Protein AF-A0A7R9YK01-F1 (afdb_monomer_lite)

Structure (mmCIF, N/CA/C/O backbone):
data_AF-A0A7R9YK01-F1
#
_entry.id   AF-A0A7R9YK01-F1
#
loop_
_atom_site.group_PDB
_atom_site.id
_atom_site.type_symbol
_atom_site.label_atom_id
_atom_site.label_alt_id
_atom_site.label_comp_id
_atom_site.label_asym_id
_atom_site.label_entity_id
_atom_site.label_seq_id
_atom_site.pdbx_PDB_ins_code
_atom_site.Cartn_x
_atom_site.Cartn_y
_atom_site.Cartn_z
_atom_site.occupancy
_atom_site.B_iso_or_equiv
_atom_site.auth_seq_id
_atom_site.auth_comp_id
_atom_site.auth_asym_id
_atom_site.auth_atom_id
_atom_site.pdbx_PDB_model_num
ATOM 1 N N . PRO A 1 1 ? 40.107 47.208 17.529 1.00 38.78 1 PRO A N 1
ATOM 2 C CA . PRO A 1 1 ? 38.951 46.494 16.936 1.00 38.78 1 PRO A CA 1
ATOM 3 C C . PRO A 1 1 ? 39.071 44.985 17.228 1.00 38.78 1 PRO A C 1
ATOM 5 O O . PRO A 1 1 ? 39.830 44.290 16.569 1.00 38.78 1 PRO A O 1
ATOM 8 N N . SER A 1 2 ? 38.595 44.549 18.402 1.00 37.91 2 SER A N 1
ATOM 9 C CA . SER A 1 2 ? 37.290 43.860 18.551 1.00 37.91 2 SER A CA 1
ATOM 10 C C . SER A 1 2 ? 37.293 42.516 17.811 1.00 37.91 2 SER A C 1
ATOM 12 O O . SER A 1 2 ? 37.166 42.502 16.594 1.00 37.91 2 SER A O 1
ATOM 14 N N . GLY A 1 3 ? 37.607 41.405 18.481 1.00 32.03 3 GLY A N 1
ATOM 15 C CA . GLY A 1 3 ? 36.628 40.558 19.190 1.00 32.03 3 GLY A CA 1
ATOM 16 C C . GLY A 1 3 ? 36.428 39.285 18.346 1.00 32.03 3 GLY A C 1
ATOM 17 O O . GLY A 1 3 ? 36.627 39.332 17.143 1.00 32.03 3 GLY A O 1
ATOM 18 N N . SER A 1 4 ? 36.093 38.098 18.827 1.00 34.94 4 SER A N 1
ATOM 19 C CA . SER A 1 4 ? 35.804 37.552 20.149 1.00 34.94 4 SER A CA 1
ATOM 20 C C . SER A 1 4 ? 35.631 36.040 19.943 1.00 34.94 4 SER A C 1
ATOM 22 O O . SER A 1 4 ? 35.210 35.606 18.871 1.00 34.94 4 SER A O 1
ATOM 24 N N . ALA A 1 5 ? 35.945 35.254 20.971 1.00 40.88 5 ALA A N 1
ATOM 25 C CA . ALA A 1 5 ? 35.700 33.818 21.037 1.00 40.88 5 ALA A CA 1
ATOM 26 C C . ALA A 1 5 ? 34.222 33.459 20.780 1.00 40.88 5 ALA A C 1
ATOM 28 O O . ALA A 1 5 ? 33.322 34.159 21.241 1.00 40.88 5 ALA A O 1
ATOM 29 N N . GLY A 1 6 ? 33.994 32.344 20.080 1.00 31.61 6 GLY A N 1
ATOM 30 C CA . GLY A 1 6 ? 32.682 31.742 19.849 1.00 31.61 6 GLY A CA 1
ATOM 31 C C . GLY A 1 6 ? 32.690 30.293 20.323 1.00 31.61 6 GLY A C 1
ATOM 32 O O . GLY A 1 6 ? 33.325 29.431 19.727 1.00 31.61 6 GLY A O 1
ATOM 33 N N . THR A 1 7 ? 32.021 30.073 21.443 1.00 35.53 7 THR A N 1
ATOM 34 C CA . THR A 1 7 ? 31.815 28.815 22.160 1.00 35.53 7 THR A CA 1
ATOM 35 C C . THR A 1 7 ? 31.010 27.792 21.355 1.00 35.53 7 THR A C 1
ATOM 37 O O . THR A 1 7 ? 29.975 28.126 20.782 1.00 35.53 7 THR A O 1
ATOM 40 N N . VAL A 1 8 ? 31.434 26.529 21.405 1.00 35.16 8 VAL A N 1
ATOM 41 C CA . VAL A 1 8 ? 30.632 25.350 21.041 1.00 35.16 8 VAL A CA 1
ATOM 42 C C . VAL A 1 8 ? 29.519 25.146 22.078 1.00 35.16 8 VAL A C 1
ATOM 44 O O . VAL A 1 8 ? 29.795 24.858 23.241 1.00 35.16 8 VAL A O 1
ATOM 47 N N . GLY A 1 9 ? 28.267 25.340 21.658 1.00 30.55 9 GLY A N 1
ATOM 48 C CA . GLY A 1 9 ? 27.051 25.099 22.441 1.00 30.55 9 GLY A CA 1
ATOM 49 C C . GLY A 1 9 ? 26.328 23.845 21.947 1.00 30.55 9 GLY A C 1
ATOM 50 O O . GLY A 1 9 ? 26.228 23.622 20.743 1.00 30.55 9 GLY A O 1
ATOM 51 N N . GLY A 1 10 ? 25.890 23.011 22.891 1.00 29.22 10 GLY A N 1
ATOM 52 C CA . GLY A 1 10 ? 25.437 21.640 22.675 1.00 29.22 10 GLY A CA 1
ATOM 53 C C . GLY A 1 10 ? 24.117 21.475 21.919 1.00 29.22 10 GLY A C 1
ATOM 54 O O . GLY A 1 10 ? 23.227 22.322 21.957 1.00 29.22 10 GLY A O 1
ATOM 55 N N . GLY A 1 11 ? 24.003 20.319 21.260 1.00 28.72 11 GLY A N 1
ATOM 56 C CA . GLY A 1 11 ? 22.784 19.843 20.619 1.00 28.72 11 GLY A CA 1
ATOM 57 C C . GLY A 1 11 ? 21.741 19.433 21.654 1.00 28.72 11 GLY A C 1
ATOM 58 O O . GLY A 1 11 ? 21.865 18.392 22.295 1.00 28.72 11 GLY A O 1
ATOM 59 N N . GLY A 1 12 ? 20.710 20.262 21.801 1.00 28.86 12 GLY A N 1
ATOM 60 C CA . GLY A 1 12 ? 19.446 19.896 22.430 1.00 28.86 12 GLY A CA 1
ATOM 61 C C . GLY A 1 12 ? 18.498 19.310 21.386 1.00 28.86 12 GLY A C 1
ATOM 62 O O . GLY A 1 12 ? 18.298 19.899 20.325 1.00 28.86 12 GLY A O 1
ATOM 63 N N . ALA A 1 13 ? 17.932 18.144 21.689 1.00 35.53 13 ALA A N 1
ATOM 64 C CA . ALA A 1 13 ? 16.909 17.479 20.894 1.00 35.53 13 ALA A CA 1
ATOM 65 C C . ALA A 1 13 ? 15.705 18.410 20.663 1.00 35.53 13 ALA A C 1
ATOM 67 O O . ALA A 1 13 ? 15.064 18.860 21.614 1.00 35.53 13 ALA A O 1
ATOM 68 N N . SER A 1 14 ? 15.400 18.703 19.397 1.00 35.06 14 SER A N 1
ATOM 69 C CA . SER A 1 14 ? 14.213 19.467 19.019 1.00 35.06 14 SER A CA 1
ATOM 70 C C . SER A 1 14 ? 13.003 18.533 19.052 1.00 35.06 14 SER A C 1
ATOM 72 O O . SER A 1 14 ? 12.825 17.691 18.174 1.00 35.06 14 SER A O 1
ATOM 74 N N . GLY A 1 15 ? 12.214 18.634 20.123 1.00 30.12 15 GLY A N 1
ATOM 75 C CA . GLY A 1 15 ? 10.889 18.035 20.200 1.00 30.12 15 GLY A CA 1
ATOM 76 C C . GLY A 1 15 ? 9.959 18.731 19.211 1.00 30.12 15 GLY A C 1
ATOM 77 O O . GLY A 1 15 ? 9.770 19.944 19.280 1.00 30.12 15 GLY A O 1
ATOM 78 N N . TYR A 1 16 ? 9.386 17.968 18.285 1.00 30.86 16 TYR A N 1
ATOM 79 C CA . TYR A 1 16 ? 8.353 18.466 17.388 1.00 30.86 16 TYR A CA 1
ATOM 80 C C . TYR A 1 16 ? 7.077 18.729 18.195 1.00 30.86 16 TYR A C 1
ATOM 82 O O . TYR A 1 16 ? 6.436 17.809 18.697 1.00 30.86 16 TYR A O 1
ATOM 90 N N . HIS A 1 17 ? 6.734 20.005 18.348 1.00 29.59 17 HIS A N 1
ATOM 91 C CA . HIS A 1 17 ? 5.470 20.448 18.921 1.00 29.59 17 HIS A CA 1
ATOM 92 C C . HIS A 1 17 ? 4.396 20.365 17.824 1.00 29.59 17 HIS A C 1
ATOM 94 O O . HIS A 1 17 ? 4.508 21.044 16.803 1.00 29.59 17 HIS A O 1
ATOM 100 N N . LEU A 1 18 ? 3.362 19.539 18.016 1.00 34.81 18 LEU A N 1
ATOM 101 C CA . LEU A 1 18 ? 2.157 19.561 17.176 1.00 34.81 18 LEU A CA 1
ATOM 102 C C . LEU A 1 18 ? 1.497 20.953 17.269 1.00 34.81 18 LEU A C 1
ATOM 104 O O . LEU A 1 18 ? 1.384 21.480 18.385 1.00 34.81 18 LEU A O 1
ATOM 108 N N . PRO A 1 19 ? 1.061 21.570 16.154 1.00 35.03 19 PRO A N 1
ATOM 109 C CA . PRO A 1 19 ? 0.328 22.827 16.209 1.00 35.03 19 PRO A CA 1
ATOM 110 C C . PRO A 1 19 ? -1.091 22.598 16.746 1.00 35.03 19 PRO A C 1
ATOM 112 O O . PRO A 1 19 ? -1.766 21.633 16.392 1.00 35.03 19 PRO A O 1
ATOM 115 N N . ALA A 1 20 ? -1.547 23.504 17.612 1.00 35.03 20 ALA A N 1
ATOM 116 C CA . ALA A 1 20 ? -2.889 23.480 18.181 1.00 35.03 20 ALA A CA 1
ATOM 117 C C . ALA A 1 20 ? -3.958 23.706 17.094 1.00 35.03 20 ALA A C 1
ATOM 119 O O . ALA A 1 20 ? -3.921 24.700 16.367 1.00 35.03 20 ALA A O 1
ATOM 120 N N . SER A 1 21 ? -4.928 22.793 17.009 1.00 43.28 21 SER A N 1
ATOM 121 C CA . SER A 1 21 ? -6.063 22.859 16.086 1.00 43.28 21 SER A CA 1
ATOM 122 C C . SER A 1 21 ? -7.053 23.953 16.502 1.00 43.28 21 SER A C 1
ATOM 124 O O . SER A 1 21 ? -7.624 23.896 17.593 1.00 43.28 21 SER A O 1
ATOM 126 N N . ASN A 1 22 ? -7.295 24.927 15.622 1.00 36.12 22 ASN A N 1
ATOM 127 C CA . ASN A 1 22 ? -8.341 25.933 15.798 1.00 36.12 22 ASN A CA 1
ATOM 128 C C . ASN A 1 22 ? -9.684 25.369 15.296 1.00 36.12 22 ASN A C 1
ATOM 130 O O . ASN A 1 22 ? -9.797 24.950 14.146 1.00 36.12 22 ASN A O 1
ATOM 134 N N . GLY A 1 23 ? -10.696 25.343 16.166 1.00 42.16 23 GLY A N 1
ATOM 135 C CA . GLY A 1 23 ? -12.014 24.754 15.913 1.00 42.16 23 GLY A CA 1
ATOM 136 C C . GLY A 1 23 ? -12.876 25.554 14.934 1.00 42.16 23 GLY A C 1
ATOM 137 O O . GLY A 1 23 ? -13.734 26.330 15.350 1.00 42.16 23 GLY A O 1
ATOM 138 N N . GLY A 1 24 ? -12.683 25.326 13.636 1.00 33.22 24 GLY A N 1
ATOM 139 C CA . GLY A 1 24 ? -13.611 25.714 12.575 1.00 33.22 24 GLY A CA 1
ATOM 140 C C . GLY A 1 24 ? -14.117 24.475 11.839 1.00 33.22 24 GLY A C 1
ATOM 141 O O . GLY A 1 24 ? -13.328 23.636 11.418 1.00 33.22 24 GLY A O 1
ATOM 142 N N . ALA A 1 25 ? -15.434 24.332 11.688 1.00 40.19 25 ALA A N 1
ATOM 143 C CA . ALA A 1 25 ? -16.019 23.271 10.875 1.00 40.19 25 ALA A CA 1
ATOM 144 C C . ALA A 1 25 ? -15.561 23.424 9.410 1.00 40.19 25 ALA A C 1
ATOM 146 O O . ALA A 1 25 ? -15.959 24.370 8.731 1.00 40.19 25 ALA A O 1
ATOM 147 N N . HIS A 1 26 ? -14.717 22.505 8.933 1.00 42.88 26 HIS A N 1
ATOM 148 C CA . HIS A 1 26 ? -14.253 22.481 7.547 1.00 42.88 26 HIS A CA 1
ATOM 149 C C . HIS A 1 26 ? -15.374 21.979 6.616 1.00 42.88 26 HIS A C 1
ATOM 151 O O . HIS A 1 26 ? -15.856 20.855 6.788 1.00 42.88 26 HIS A O 1
ATOM 157 N N . PRO A 1 27 ? -15.804 22.767 5.614 1.00 38.03 27 PRO A N 1
ATOM 158 C CA . PRO A 1 27 ? -16.776 22.319 4.629 1.00 38.03 27 PRO A CA 1
ATOM 159 C C . PRO A 1 27 ? -16.092 21.316 3.693 1.00 38.03 27 PRO A C 1
ATOM 161 O O . PRO A 1 27 ? -15.307 21.696 2.830 1.00 38.03 27 PRO A O 1
ATOM 164 N N . GLY A 1 28 ? -16.358 20.025 3.895 1.00 52.41 28 GLY A N 1
ATOM 165 C CA . GLY A 1 28 ? -15.819 18.953 3.053 1.00 52.41 28 GLY A CA 1
ATOM 166 C C . GLY A 1 28 ? -15.399 17.689 3.795 1.00 52.41 28 GLY A C 1
ATOM 167 O O . GLY A 1 28 ? -15.009 16.724 3.142 1.00 52.41 28 GLY A O 1
ATOM 168 N N . SER A 1 29 ? -15.481 17.643 5.128 1.00 57.25 29 SER A N 1
ATOM 169 C CA . SER A 1 29 ? -15.188 16.413 5.851 1.00 57.25 29 SER A CA 1
ATOM 170 C C . SER A 1 29 ? -16.391 15.455 5.822 1.00 57.25 29 SER A C 1
ATOM 172 O O . SER A 1 29 ? -17.417 15.697 6.444 1.00 57.25 29 SER A O 1
ATOM 174 N N . ASP A 1 30 ? -16.261 14.298 5.164 1.00 71.94 30 ASP A N 1
ATOM 175 C CA . ASP A 1 30 ? -17.117 13.100 5.377 1.00 71.94 30 ASP A CA 1
ATOM 176 C C . ASP A 1 30 ? -17.144 12.588 6.847 1.00 71.94 30 ASP A C 1
ATOM 178 O O . ASP A 1 30 ? -17.539 11.451 7.111 1.00 71.94 30 ASP A O 1
ATOM 182 N N . LEU A 1 31 ? -16.675 13.389 7.809 1.00 83.19 31 LEU A N 1
ATOM 183 C CA . LEU A 1 31 ? -16.566 13.079 9.228 1.00 83.19 31 LEU A CA 1
ATOM 184 C C . LEU A 1 31 ? -17.646 13.843 9.990 1.00 83.19 31 LEU A C 1
ATOM 186 O O . LEU A 1 31 ? -17.739 15.067 9.919 1.00 83.19 31 LEU A O 1
ATOM 190 N N . THR A 1 32 ? -18.459 13.120 10.753 1.00 88.25 32 THR A N 1
ATOM 191 C CA . THR A 1 32 ? -19.458 13.737 11.631 1.00 88.25 32 THR A CA 1
ATOM 192 C C . THR A 1 32 ? -18.798 14.305 12.891 1.00 88.25 32 THR A C 1
ATOM 194 O O . THR A 1 32 ? -17.704 13.890 13.268 1.00 88.25 32 THR A O 1
ATOM 197 N N . ALA A 1 33 ? -19.483 15.191 13.622 1.00 87.06 33 ALA A N 1
ATOM 198 C CA . ALA A 1 33 ? -19.008 15.654 14.934 1.00 87.06 33 ALA A CA 1
ATOM 199 C C . ALA A 1 33 ? -18.741 14.489 15.912 1.00 87.06 33 ALA A C 1
ATOM 201 O O . ALA A 1 33 ? -17.814 14.548 16.715 1.00 87.06 33 ALA A O 1
ATOM 202 N N . ALA A 1 34 ? -19.516 13.404 15.803 1.00 87.06 34 ALA A N 1
ATOM 203 C CA . ALA A 1 34 ? -19.295 12.183 16.571 1.00 87.06 34 ALA A CA 1
ATOM 204 C C . ALA A 1 34 ? -18.007 11.447 16.157 1.00 87.06 34 ALA A C 1
ATOM 206 O O . ALA A 1 34 ? -17.336 10.884 17.017 1.00 87.06 34 ALA A O 1
ATOM 207 N N . ASP A 1 35 ? -17.639 11.472 14.870 1.00 87.50 35 ASP A N 1
ATOM 208 C CA . ASP A 1 35 ? -16.368 10.904 14.398 1.00 87.50 35 ASP A CA 1
ATOM 209 C C . ASP A 1 35 ? -15.179 11.696 14.923 1.00 87.50 35 ASP A C 1
ATOM 211 O O . ASP A 1 35 ? -14.236 11.107 15.439 1.00 87.50 35 ASP A O 1
ATOM 215 N N . LEU A 1 36 ? -15.260 13.026 14.862 1.00 89.25 36 LEU A N 1
ATOM 216 C CA . LEU A 1 36 ? -14.229 13.914 15.397 1.00 89.25 36 LEU A CA 1
ATOM 217 C C . LEU A 1 36 ? -14.034 13.714 16.904 1.00 89.25 36 LEU A C 1
ATOM 219 O O . LEU A 1 36 ? -12.905 13.594 17.373 1.00 89.25 36 LEU A O 1
ATOM 223 N N . ALA A 1 37 ? -15.131 13.606 17.658 1.00 88.62 37 ALA A N 1
ATOM 224 C CA . ALA A 1 37 ? -15.076 13.320 19.088 1.00 88.62 37 ALA A CA 1
ATOM 225 C C . ALA A 1 37 ? -14.460 11.942 19.385 1.00 88.62 37 ALA A C 1
ATOM 227 O O . ALA A 1 37 ? -13.689 11.807 20.333 1.00 88.62 37 ALA A O 1
ATOM 228 N N . ALA A 1 38 ? -14.771 10.924 18.575 1.00 88.06 38 ALA A N 1
ATOM 229 C CA . ALA A 1 38 ? -14.205 9.587 18.731 1.00 88.06 38 ALA A CA 1
ATOM 230 C C . ALA A 1 38 ? -12.699 9.553 18.428 1.00 88.06 38 ALA A C 1
ATOM 232 O O . ALA A 1 38 ? -11.955 8.932 19.183 1.00 88.06 38 ALA A O 1
ATOM 233 N N . ILE A 1 39 ? -12.251 10.235 17.367 1.00 88.62 39 ILE A N 1
ATOM 234 C CA . ILE A 1 39 ? -10.826 10.374 17.026 1.00 88.62 39 ILE A CA 1
ATOM 235 C C . ILE A 1 39 ? -10.082 11.031 18.194 1.00 88.62 39 ILE A C 1
ATOM 237 O O . ILE A 1 39 ? -9.160 10.428 18.740 1.00 88.62 39 ILE A O 1
ATOM 241 N N . ALA A 1 40 ? -10.561 12.190 18.657 1.00 89.88 40 ALA A N 1
ATOM 242 C CA . ALA A 1 40 ? -9.939 12.919 19.759 1.00 89.88 40 ALA A CA 1
ATOM 243 C C . ALA A 1 40 ? -9.891 12.099 21.062 1.00 89.88 40 ALA A C 1
ATOM 245 O O . ALA A 1 40 ? -8.895 12.133 21.782 1.00 89.88 40 ALA A O 1
ATOM 246 N N . ALA A 1 41 ? -10.945 11.338 21.373 1.00 89.62 41 ALA A N 1
ATOM 247 C CA . ALA A 1 41 ? -10.971 10.481 22.556 1.00 89.62 41 ALA A CA 1
ATOM 248 C C . ALA A 1 41 ? -9.933 9.347 22.484 1.00 89.62 41 ALA A C 1
ATOM 250 O O . ALA A 1 41 ? -9.317 9.023 23.499 1.00 89.62 41 ALA A O 1
ATOM 251 N N . ILE A 1 42 ? -9.728 8.759 21.300 1.00 89.56 42 ILE A N 1
ATOM 252 C CA . ILE A 1 42 ? -8.723 7.710 21.084 1.00 89.56 42 ILE A CA 1
ATOM 253 C C . ILE A 1 42 ? -7.313 8.285 21.236 1.00 89.56 42 ILE A C 1
ATOM 255 O O . ILE A 1 42 ? -6.515 7.712 21.970 1.00 89.56 42 ILE A O 1
ATOM 259 N N . GLU A 1 43 ? -7.022 9.427 20.610 1.00 89.19 43 GLU A N 1
ATOM 260 C CA . GLU A 1 43 ? -5.707 10.077 20.713 1.00 89.19 43 GLU A CA 1
ATOM 261 C C . GLU A 1 43 ? -5.380 10.497 22.153 1.00 89.19 43 GLU A C 1
ATOM 263 O O . GLU A 1 43 ? -4.256 10.330 22.619 1.00 89.19 43 GLU A O 1
ATOM 268 N N . GLN A 1 44 ? -6.373 10.986 22.901 1.00 89.31 44 GLN A N 1
ATOM 269 C CA . GLN A 1 44 ? -6.195 11.326 24.313 1.00 89.31 44 GLN A CA 1
ATOM 270 C C . GLN A 1 44 ? -5.956 10.099 25.197 1.00 89.31 44 GLN A C 1
ATOM 272 O O . GLN A 1 44 ? -5.180 10.188 26.147 1.00 89.31 44 GLN A O 1
ATOM 277 N N . ALA A 1 45 ? -6.637 8.980 24.938 1.00 88.56 45 ALA A N 1
ATOM 278 C CA . ALA A 1 45 ? -6.422 7.742 25.685 1.00 88.56 45 ALA A CA 1
ATOM 279 C C . ALA A 1 45 ? -5.010 7.191 25.439 1.00 88.56 45 ALA A C 1
ATOM 281 O O . ALA A 1 45 ? -4.290 6.896 26.386 1.00 88.56 45 ALA A O 1
ATOM 282 N N . ASP A 1 46 ? -4.594 7.161 24.178 1.00 89.44 46 ASP A N 1
ATOM 283 C CA . ASP A 1 46 ? -3.272 6.716 23.748 1.00 89.44 46 ASP A CA 1
ATOM 284 C C . ASP A 1 46 ? -2.139 7.577 24.345 1.00 89.44 46 ASP A C 1
ATOM 286 O O . ASP A 1 46 ? -1.184 7.052 24.914 1.00 89.44 46 ASP A O 1
ATOM 290 N N . ALA A 1 47 ? -2.293 8.907 24.357 1.00 87.56 47 ALA A N 1
ATOM 291 C CA . ALA A 1 47 ? -1.332 9.805 25.002 1.00 87.56 47 ALA A CA 1
ATOM 292 C C . ALA A 1 47 ? -1.184 9.553 26.518 1.00 87.56 47 ALA A C 1
ATOM 294 O O . ALA A 1 47 ? -0.076 9.655 27.056 1.00 87.56 47 ALA A O 1
ATOM 295 N N . ARG A 1 48 ? -2.285 9.212 27.209 1.00 90.19 48 ARG A N 1
ATOM 296 C CA . ARG A 1 48 ? -2.269 8.862 28.643 1.00 90.19 48 ARG A CA 1
ATOM 297 C C . ARG A 1 48 ? -1.556 7.535 28.885 1.00 90.19 48 ARG A C 1
ATOM 299 O O . ARG A 1 48 ? -0.739 7.459 29.802 1.00 90.19 48 ARG A O 1
ATOM 306 N N . ASP A 1 49 ? -1.826 6.526 28.061 1.00 87.94 49 ASP A N 1
ATOM 307 C CA . ASP A 1 49 ? -1.186 5.210 28.157 1.00 87.94 49 ASP A CA 1
ATOM 308 C C . ASP A 1 49 ? 0.330 5.313 27.907 1.00 87.94 49 ASP A C 1
ATOM 310 O O . ASP A 1 49 ? 1.131 4.736 28.650 1.00 87.94 49 ASP A O 1
ATOM 314 N N . GLU A 1 50 ? 0.753 6.113 26.920 1.00 87.94 50 GLU A N 1
ATOM 315 C CA . GLU A 1 50 ? 2.170 6.399 26.676 1.00 87.94 50 GLU A CA 1
ATOM 316 C C . GLU A 1 50 ? 2.838 7.111 27.866 1.00 87.94 50 GLU A C 1
ATOM 318 O O . GLU A 1 50 ? 3.967 6.780 28.244 1.00 87.94 50 GLU A O 1
ATOM 323 N N . GLU A 1 51 ? 2.172 8.100 28.469 1.00 91.19 51 GLU A N 1
ATOM 324 C CA . GLU A 1 51 ? 2.681 8.808 29.646 1.00 91.19 51 GLU A CA 1
ATOM 325 C C . GLU A 1 51 ? 2.808 7.882 30.859 1.00 91.19 51 GLU A C 1
ATOM 327 O O . GLU A 1 51 ? 3.843 7.885 31.535 1.00 91.19 51 GLU A O 1
ATOM 332 N N . GLU A 1 52 ? 1.809 7.033 31.102 1.00 91.56 52 GLU A N 1
ATOM 333 C CA . GLU A 1 52 ? 1.872 6.031 32.158 1.00 91.56 52 GLU A CA 1
ATOM 334 C C . GLU A 1 52 ? 2.998 5.018 31.902 1.00 91.56 52 GLU A C 1
ATOM 336 O O . GLU A 1 52 ? 3.749 4.683 32.823 1.00 91.56 52 GLU A O 1
ATOM 341 N N . GLY A 1 53 ? 3.177 4.579 30.655 1.00 89.06 53 GLY A N 1
ATOM 342 C CA . GLY A 1 53 ? 4.292 3.727 30.249 1.00 89.06 53 GLY A CA 1
ATOM 343 C C . GLY A 1 53 ? 5.651 4.368 30.544 1.00 89.06 53 GLY A C 1
ATOM 344 O O . GLY A 1 53 ? 6.520 3.728 31.148 1.00 89.06 53 GLY A O 1
ATOM 345 N N . ARG A 1 54 ? 5.820 5.656 30.207 1.00 90.00 54 ARG A N 1
ATOM 346 C CA . ARG A 1 54 ? 7.023 6.440 30.541 1.00 90.00 54 ARG A CA 1
ATOM 347 C C . ARG A 1 54 ? 7.231 6.545 32.053 1.00 90.00 54 ARG A C 1
ATOM 349 O O . ARG A 1 54 ? 8.365 6.411 32.513 1.00 90.00 54 ARG A O 1
ATOM 356 N N . ARG A 1 55 ? 6.168 6.742 32.840 1.00 90.69 55 ARG A N 1
ATOM 357 C CA . ARG A 1 55 ? 6.237 6.773 34.311 1.00 90.69 55 ARG A CA 1
ATOM 358 C C . ARG A 1 55 ? 6.701 5.429 34.882 1.00 90.69 55 ARG A C 1
ATOM 360 O O . ARG A 1 55 ? 7.667 5.399 35.638 1.00 90.69 55 ARG A O 1
ATOM 367 N N . ARG A 1 56 ? 6.089 4.319 34.456 1.00 90.62 56 ARG A N 1
ATOM 368 C CA . ARG A 1 56 ? 6.464 2.955 34.878 1.00 90.62 56 ARG A CA 1
ATOM 369 C C . ARG A 1 56 ? 7.898 2.591 34.480 1.00 90.62 56 ARG A C 1
ATOM 371 O O . ARG A 1 56 ? 8.571 1.860 35.201 1.00 90.62 56 ARG A O 1
ATOM 378 N N . ALA A 1 57 ? 8.384 3.068 33.332 1.00 86.38 57 ALA A N 1
ATOM 379 C CA . ALA A 1 57 ? 9.786 2.904 32.941 1.00 86.38 57 ALA A CA 1
ATOM 380 C C . ALA A 1 57 ? 10.730 3.616 33.925 1.00 86.38 57 ALA A C 1
ATOM 382 O O . ALA A 1 57 ? 11.621 2.974 34.469 1.00 86.38 57 ALA A O 1
ATOM 383 N N . ARG A 1 58 ? 10.455 4.886 34.257 1.00 88.06 58 ARG A N 1
ATOM 384 C CA . ARG A 1 58 ? 11.243 5.642 35.249 1.00 88.06 58 ARG A CA 1
ATOM 385 C C . ARG A 1 58 ? 11.234 4.984 36.633 1.00 88.06 58 ARG A C 1
ATOM 387 O O . ARG A 1 58 ? 12.270 4.928 37.282 1.00 88.06 58 ARG A O 1
ATOM 394 N N . GLU A 1 59 ? 10.092 4.466 37.084 1.00 86.00 59 GLU A N 1
ATOM 395 C CA . GLU A 1 59 ? 9.975 3.761 38.373 1.00 86.00 59 GLU A CA 1
ATOM 396 C C . GLU A 1 59 ? 10.789 2.452 38.407 1.00 86.00 59 GLU A C 1
ATOM 398 O O . GLU A 1 59 ? 11.390 2.125 39.434 1.00 86.00 59 GLU A O 1
ATOM 403 N N . ARG A 1 60 ? 10.866 1.724 37.282 1.00 82.06 60 ARG A N 1
ATOM 404 C CA . ARG A 1 60 ? 11.737 0.545 37.141 1.00 82.06 60 ARG A CA 1
ATOM 405 C C . ARG A 1 60 ? 13.215 0.912 37.185 1.00 82.06 60 ARG A C 1
ATOM 407 O O . ARG A 1 60 ? 13.955 0.224 37.878 1.00 82.06 60 ARG A O 1
ATOM 414 N N . ASP A 1 61 ? 13.627 1.998 36.537 1.00 75.44 61 ASP A N 1
ATOM 415 C CA . ASP A 1 61 ? 15.024 2.452 36.561 1.00 75.44 61 ASP A CA 1
ATOM 416 C C . ASP A 1 61 ? 15.450 2.901 37.971 1.00 75.44 61 ASP A C 1
ATOM 418 O O . ASP A 1 61 ? 16.547 2.577 38.425 1.00 75.44 61 ASP A O 1
ATOM 422 N N . VAL A 1 62 ? 14.557 3.569 38.714 1.00 69.38 62 VAL A N 1
ATOM 423 C CA . VAL A 1 62 ? 14.781 3.936 40.128 1.00 69.38 62 VAL A CA 1
ATOM 424 C C . VAL A 1 62 ? 14.858 2.695 41.030 1.00 69.38 62 VAL A C 1
ATOM 426 O O . VAL A 1 62 ? 15.685 2.639 41.942 1.00 69.38 62 VAL A O 1
ATOM 429 N N . SER A 1 63 ? 14.036 1.676 40.765 1.00 63.34 63 SER A N 1
ATOM 430 C CA . SER A 1 63 ? 14.051 0.415 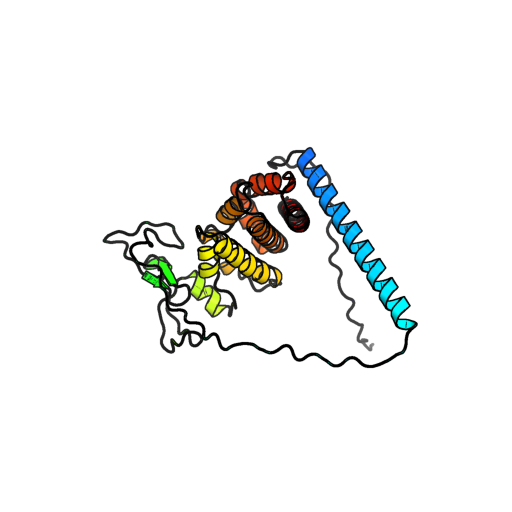41.522 1.00 63.34 63 SER A CA 1
ATOM 431 C C . SER A 1 63 ? 15.282 -0.444 41.199 1.00 63.34 63 SER A C 1
ATOM 433 O O . SER A 1 63 ? 15.879 -1.020 42.105 1.00 63.34 63 SER A O 1
ATOM 435 N N . ALA A 1 64 ? 15.716 -0.481 39.935 1.00 59.91 64 ALA A N 1
ATOM 436 C CA . ALA A 1 64 ? 16.929 -1.171 39.491 1.00 59.91 64 ALA A CA 1
ATOM 437 C C . ALA A 1 64 ? 18.210 -0.486 40.001 1.00 59.91 64 ALA A C 1
ATOM 439 O O . ALA A 1 64 ? 19.180 -1.166 40.334 1.00 59.91 64 ALA A O 1
ATOM 440 N N . ALA A 1 65 ? 18.197 0.842 40.171 1.00 57.19 65 ALA A N 1
ATOM 441 C CA . ALA A 1 65 ? 19.281 1.585 40.820 1.00 57.19 65 ALA A CA 1
ATOM 442 C C . ALA A 1 65 ? 19.478 1.219 42.309 1.00 57.19 65 ALA A C 1
ATOM 444 O O . ALA A 1 65 ? 20.509 1.561 42.887 1.00 57.19 65 ALA A O 1
ATOM 445 N N . SER A 1 66 ? 18.531 0.495 42.924 1.00 57.78 66 SER A N 1
ATOM 446 C CA . SER A 1 66 ? 18.638 -0.019 44.300 1.00 57.78 66 SER A CA 1
ATOM 447 C C . SER A 1 66 ? 19.154 -1.467 44.389 1.00 57.78 66 SER A C 1
ATOM 449 O O . SER A 1 66 ? 19.402 -1.951 45.492 1.00 57.78 66 SER A O 1
ATOM 451 N N . SER A 1 67 ? 19.368 -2.161 43.262 1.00 54.97 67 SER A N 1
ATOM 452 C CA . SER A 1 67 ? 19.906 -3.530 43.217 1.00 54.97 67 SER A CA 1
ATOM 453 C C . SER A 1 67 ? 21.178 -3.606 42.364 1.00 54.97 67 SER A C 1
ATOM 455 O O . SER A 1 67 ? 21.132 -3.906 41.173 1.00 54.97 67 SER A O 1
ATOM 457 N N . VAL A 1 68 ? 22.342 -3.368 42.977 1.00 53.78 68 VAL A N 1
ATOM 458 C CA . VAL A 1 68 ? 23.633 -3.767 42.392 1.00 53.78 68 VAL A CA 1
ATOM 459 C C . VAL A 1 68 ? 23.788 -5.275 42.580 1.00 53.78 68 VAL A C 1
ATOM 461 O O . VAL A 1 68 ? 24.009 -5.746 43.694 1.00 53.78 68 VAL A O 1
ATOM 464 N N . GLY A 1 69 ? 23.673 -6.034 41.491 1.00 42.47 69 GLY A N 1
ATOM 465 C CA . GLY A 1 69 ? 23.910 -7.473 41.506 1.00 42.47 69 GLY A CA 1
ATOM 466 C C . GLY A 1 69 ? 23.844 -8.123 40.125 1.00 42.47 69 GLY A C 1
ATOM 467 O O . GLY A 1 69 ? 22.760 -8.387 39.631 1.00 42.47 69 GLY A O 1
ATOM 468 N N . GLY A 1 70 ? 25.021 -8.432 39.571 1.00 39.00 70 GLY A N 1
ATOM 469 C CA . GLY A 1 70 ? 25.287 -9.687 38.853 1.00 39.00 70 GLY A CA 1
ATOM 470 C C . GLY A 1 70 ? 24.790 -9.851 37.411 1.00 39.00 70 GLY A C 1
ATOM 471 O O . GLY A 1 70 ? 23.629 -10.146 37.179 1.00 39.00 70 GLY A O 1
ATOM 472 N N . GLY A 1 71 ? 25.755 -9.768 36.486 1.00 44.62 71 GLY A N 1
ATOM 473 C CA . GLY A 1 71 ? 25.911 -10.504 35.219 1.00 44.62 71 GLY A CA 1
ATOM 474 C C . GLY A 1 71 ? 24.723 -11.239 34.586 1.00 44.62 71 GLY A C 1
ATOM 475 O O . GLY A 1 71 ? 24.188 -12.187 35.150 1.00 44.62 71 GLY A O 1
ATOM 476 N N . GLY A 1 72 ? 24.455 -10.904 33.322 1.00 30.52 72 GLY A N 1
ATOM 477 C CA . GLY A 1 72 ? 23.667 -11.711 32.395 1.00 30.52 72 GLY A CA 1
ATOM 478 C C . GLY A 1 72 ? 24.305 -11.670 31.011 1.00 30.52 72 GLY A C 1
ATOM 479 O O . GLY A 1 72 ? 24.493 -10.596 30.444 1.00 30.52 72 GLY A O 1
ATOM 480 N N . SER A 1 73 ? 24.708 -12.841 30.532 1.00 33.44 73 SER A N 1
ATOM 481 C CA . SER A 1 73 ? 25.320 -13.112 29.235 1.00 33.44 73 SER A CA 1
ATOM 482 C C . SER A 1 73 ? 24.413 -12.683 28.084 1.00 33.44 73 SER A C 1
ATOM 484 O O . SER A 1 73 ? 23.206 -12.898 28.139 1.00 33.44 73 SER A O 1
ATOM 486 N N . ALA A 1 74 ? 25.007 -12.117 27.034 1.00 36.59 74 ALA A N 1
ATOM 487 C CA . ALA A 1 74 ? 24.332 -11.935 25.759 1.00 36.59 74 ALA A CA 1
ATOM 488 C C . ALA A 1 74 ? 24.019 -13.317 25.168 1.00 36.59 74 ALA A C 1
ATOM 490 O O . ALA A 1 74 ? 24.928 -14.124 24.963 1.00 36.59 74 ALA A O 1
ATOM 491 N N . GLU A 1 75 ? 22.736 -13.585 24.951 1.00 34.06 75 GLU A N 1
ATOM 492 C CA . GLU A 1 75 ? 22.280 -14.714 24.156 1.00 34.06 75 GLU A CA 1
ATOM 493 C C . GLU A 1 75 ? 22.553 -14.400 22.678 1.00 34.06 75 GLU A C 1
ATOM 495 O O . GLU A 1 75 ? 22.248 -13.321 22.169 1.00 34.06 75 GLU A O 1
ATOM 500 N N . ASP A 1 76 ? 23.241 -15.346 22.051 1.00 35.16 76 ASP A N 1
ATOM 501 C CA . ASP A 1 76 ? 23.533 -15.449 20.629 1.00 35.16 76 ASP A CA 1
ATOM 502 C C . ASP A 1 76 ? 22.245 -15.884 19.923 1.00 35.16 76 ASP A C 1
ATOM 504 O O . ASP A 1 76 ? 21.882 -17.060 19.943 1.00 35.16 76 ASP A O 1
ATOM 508 N N . ASP A 1 77 ? 21.514 -14.924 19.354 1.00 37.97 77 ASP A N 1
ATOM 509 C CA . ASP A 1 77 ? 20.395 -15.228 18.468 1.00 37.97 77 ASP A CA 1
ATOM 510 C C . ASP A 1 77 ? 20.961 -15.708 17.131 1.00 37.97 77 ASP A C 1
ATOM 512 O O . ASP A 1 77 ? 21.415 -14.929 16.285 1.00 37.97 77 ASP A O 1
ATOM 516 N N . GLY A 1 78 ? 20.940 -17.031 16.978 1.00 30.72 78 GLY A N 1
ATOM 517 C CA . GLY A 1 78 ? 21.304 -17.742 15.768 1.00 30.72 78 GLY A CA 1
ATOM 518 C C . GLY A 1 78 ? 20.653 -17.125 14.532 1.00 30.72 78 GLY A C 1
ATOM 519 O O . GLY A 1 78 ? 19.431 -17.078 14.382 1.00 30.72 78 GLY A O 1
ATOM 520 N N . LEU A 1 79 ? 21.507 -16.680 13.613 1.00 39.59 79 LEU A N 1
ATOM 521 C CA . LEU A 1 79 ? 21.145 -16.377 12.238 1.00 39.59 79 LEU A CA 1
ATOM 522 C C . LEU A 1 79 ? 20.832 -17.698 11.527 1.00 39.59 79 LEU A C 1
ATOM 524 O O . LEU A 1 79 ? 21.690 -18.294 10.877 1.00 39.59 79 LEU A O 1
ATOM 528 N N . ASP A 1 80 ? 19.598 -18.168 11.679 1.00 43.38 80 ASP A N 1
ATOM 529 C CA . ASP A 1 80 ? 19.062 -19.249 10.867 1.00 43.38 80 ASP A CA 1
ATOM 530 C C . ASP A 1 80 ? 19.023 -18.825 9.392 1.00 43.38 80 ASP A C 1
ATOM 532 O O . ASP A 1 80 ? 18.286 -17.921 8.992 1.00 43.38 80 ASP A O 1
ATOM 536 N N . GLY A 1 81 ? 19.769 -19.565 8.576 1.00 36.47 81 GLY A N 1
ATOM 537 C CA . GLY A 1 81 ? 19.247 -20.070 7.313 1.00 36.47 81 GLY A CA 1
ATOM 538 C C . GLY A 1 81 ? 19.251 -19.099 6.138 1.00 36.47 81 GLY A C 1
ATOM 539 O O . GLY A 1 81 ? 18.252 -18.454 5.829 1.00 36.47 81 GLY A O 1
ATOM 540 N N . ASP A 1 82 ? 20.370 -19.111 5.424 1.00 39.19 82 ASP A N 1
ATOM 541 C CA . ASP A 1 82 ? 20.534 -19.052 3.969 1.00 39.19 82 ASP A CA 1
ATOM 542 C C . ASP A 1 82 ? 19.304 -19.472 3.128 1.00 39.19 82 ASP A C 1
ATOM 544 O O . ASP A 1 82 ? 19.260 -20.494 2.448 1.00 39.19 82 ASP A O 1
ATOM 548 N N . GLY A 1 83 ? 18.292 -18.610 3.097 1.00 34.81 83 GLY A N 1
ATOM 549 C CA . GLY A 1 83 ? 17.255 -18.595 2.076 1.00 34.81 83 GLY A CA 1
ATOM 550 C C . GLY A 1 83 ? 17.663 -17.661 0.946 1.00 34.81 83 GLY A C 1
ATOM 551 O O . GLY A 1 83 ? 17.204 -16.521 0.895 1.00 34.81 83 GLY A O 1
ATOM 552 N N . GLU A 1 84 ? 18.524 -18.128 0.043 1.00 35.69 84 GLU A N 1
ATOM 553 C CA . GLU A 1 84 ? 18.865 -17.401 -1.182 1.00 35.69 84 GLU A CA 1
ATOM 554 C C . GLU A 1 84 ? 17.578 -16.914 -1.883 1.00 35.69 84 GLU A C 1
ATOM 556 O O . GLU A 1 84 ? 16.657 -17.718 -2.096 1.00 35.69 84 GLU A O 1
ATOM 561 N N . PRO A 1 85 ? 17.439 -15.612 -2.209 1.00 36.25 85 PRO A N 1
ATOM 562 C CA . PRO A 1 85 ? 16.214 -15.093 -2.794 1.00 36.25 85 PRO A CA 1
ATOM 563 C C . PRO A 1 85 ? 16.040 -15.668 -4.200 1.00 36.25 85 PRO A C 1
ATOM 565 O O . PRO A 1 85 ? 16.487 -15.097 -5.191 1.00 36.25 85 PRO A O 1
ATOM 568 N N . ARG A 1 86 ? 15.323 -16.790 -4.315 1.00 47.47 86 ARG A N 1
ATOM 569 C CA . ARG A 1 86 ? 14.819 -17.293 -5.598 1.00 47.47 86 ARG A CA 1
ATOM 570 C C . ARG A 1 86 ? 13.755 -16.331 -6.119 1.00 47.47 86 ARG A C 1
ATOM 572 O O . ARG A 1 86 ? 12.559 -16.534 -5.927 1.00 47.47 86 ARG A O 1
ATOM 579 N N . ALA A 1 87 ? 14.179 -15.249 -6.759 1.00 45.97 87 ALA A N 1
ATOM 580 C CA . ALA A 1 87 ? 13.292 -14.234 -7.309 1.00 45.97 87 ALA A CA 1
ATOM 581 C C . ALA A 1 87 ? 13.218 -14.321 -8.837 1.00 45.97 87 ALA A C 1
ATOM 583 O O . ALA A 1 87 ? 13.594 -13.377 -9.523 1.00 45.97 87 ALA A O 1
ATOM 584 N N . HIS A 1 88 ? 12.681 -15.416 -9.384 1.00 56.47 88 HIS A N 1
ATOM 585 C CA . HIS A 1 88 ? 12.343 -15.487 -10.815 1.00 56.47 88 HIS A CA 1
ATOM 586 C C . HIS A 1 88 ? 10.981 -16.135 -11.093 1.00 56.47 88 HIS A C 1
ATOM 588 O O . HIS A 1 88 ? 10.808 -16.787 -12.118 1.00 56.47 88 HIS A O 1
ATOM 594 N N . GLU A 1 89 ? 9.987 -15.940 -10.226 1.00 66.56 89 GLU A N 1
ATOM 595 C CA . GLU A 1 89 ? 8.610 -16.265 -10.602 1.00 66.56 89 GLU A CA 1
ATOM 596 C C . GLU A 1 89 ? 7.925 -15.009 -11.143 1.00 66.56 89 GLU A C 1
ATOM 598 O O . GLU A 1 89 ? 7.538 -14.095 -10.413 1.00 66.56 89 GLU A O 1
ATOM 603 N N . TRP A 1 90 ? 7.863 -14.920 -12.468 1.00 82.12 90 TRP A N 1
ATOM 604 C CA . TRP A 1 90 ? 7.016 -13.946 -13.138 1.00 82.12 90 TRP A CA 1
ATOM 605 C C . TRP A 1 90 ? 5.564 -14.375 -13.033 1.00 82.12 90 TRP A C 1
ATOM 607 O O . TRP A 1 90 ? 5.249 -15.554 -13.188 1.00 82.12 90 TRP A O 1
ATOM 617 N N . VAL A 1 91 ? 4.671 -13.398 -12.879 1.00 82.62 91 VAL A N 1
ATOM 618 C CA . VAL A 1 91 ? 3.236 -13.653 -13.024 1.00 82.62 91 VAL A CA 1
ATOM 619 C C . VAL A 1 91 ? 2.970 -14.306 -14.382 1.00 82.62 91 VAL A C 1
ATOM 621 O O . VAL A 1 91 ? 3.504 -13.867 -15.412 1.00 82.62 91 VAL A O 1
ATOM 624 N N . SER A 1 92 ? 2.154 -15.359 -14.415 1.00 80.19 92 SER A N 1
ATOM 625 C CA . SER A 1 92 ? 1.898 -16.052 -15.671 1.00 80.19 92 SER A CA 1
ATOM 626 C C . SER A 1 92 ? 1.168 -15.135 -16.661 1.00 80.19 92 SER A C 1
ATOM 628 O O . SER A 1 92 ? 0.362 -14.274 -16.296 1.00 80.19 92 SER A O 1
ATOM 630 N N . ASN A 1 93 ? 1.398 -15.338 -17.961 1.00 78.94 93 ASN A N 1
ATOM 631 C CA . ASN A 1 93 ? 0.698 -14.571 -19.001 1.00 78.94 93 ASN A CA 1
ATOM 632 C C . ASN A 1 93 ? -0.830 -14.725 -18.941 1.00 78.94 93 ASN A C 1
ATOM 634 O O . ASN A 1 93 ? -1.545 -13.833 -19.400 1.00 78.94 93 ASN A O 1
ATOM 638 N N . LYS A 1 94 ? -1.321 -15.857 -18.414 1.00 77.25 94 LYS A N 1
ATOM 639 C CA . LYS A 1 94 ? -2.755 -16.132 -18.257 1.00 77.25 94 LYS A CA 1
ATOM 640 C C . LYS A 1 94 ? -3.373 -15.247 -17.173 1.00 77.25 94 LYS A C 1
ATOM 642 O O . LYS A 1 94 ? -4.481 -14.758 -17.357 1.00 77.25 94 LYS A O 1
ATOM 647 N N . GLU A 1 95 ? -2.642 -15.005 -16.090 1.00 81.19 95 GLU A N 1
ATOM 648 C CA . GLU A 1 95 ? -3.085 -14.170 -14.966 1.00 81.19 95 GLU A CA 1
ATOM 649 C C . GLU A 1 95 ? -2.905 -12.672 -15.255 1.00 81.19 95 GLU A C 1
ATOM 651 O O . GLU A 1 95 ? -3.727 -11.846 -14.858 1.00 81.19 95 GLU A O 1
ATOM 656 N N . ALA A 1 96 ? -1.877 -12.305 -16.023 1.00 88.12 96 ALA A N 1
ATOM 657 C CA . ALA A 1 96 ? -1.632 -10.931 -16.449 1.00 88.12 96 ALA A CA 1
ATOM 658 C C . ALA A 1 96 ? -2.593 -10.487 -17.571 1.00 88.12 96 ALA A C 1
ATOM 660 O O . ALA A 1 96 ? -2.270 -10.558 -18.760 1.00 88.12 96 ALA A O 1
ATOM 661 N N . THR A 1 97 ? -3.785 -10.001 -17.219 1.00 92.62 97 THR A N 1
ATOM 662 C CA . THR A 1 97 ? -4.787 -9.507 -18.192 1.00 92.62 97 THR A CA 1
ATOM 663 C C . THR A 1 97 ? -4.646 -8.016 -18.525 1.00 92.62 97 THR A C 1
ATOM 665 O O . THR A 1 97 ? -5.060 -7.577 -19.602 1.00 92.62 97 THR A O 1
ATOM 668 N N . ALA A 1 98 ? -4.003 -7.244 -17.650 1.00 95.69 98 ALA A N 1
ATOM 669 C CA . ALA A 1 98 ? -3.762 -5.816 -17.814 1.00 95.69 98 ALA A CA 1
ATOM 670 C C . ALA A 1 98 ? -2.409 -5.401 -17.222 1.00 95.69 98 ALA A C 1
ATOM 672 O O . ALA A 1 98 ? -1.826 -6.113 -16.403 1.00 95.69 98 ALA A O 1
ATOM 673 N N . CYS A 1 99 ? -1.909 -4.241 -17.642 1.00 96.69 99 CYS A N 1
ATOM 674 C CA . CYS A 1 99 ? -0.693 -3.658 -17.098 1.00 96.69 99 CYS A CA 1
ATOM 675 C C . CYS A 1 99 ? -0.843 -3.389 -15.602 1.00 96.69 99 CYS A C 1
ATOM 677 O O . CYS A 1 99 ? -1.772 -2.706 -15.178 1.00 96.69 99 CYS A O 1
ATOM 679 N N . PHE A 1 100 ? 0.119 -3.877 -14.820 1.00 96.62 100 PHE A N 1
ATOM 680 C CA . PHE A 1 100 ? 0.103 -3.772 -13.365 1.00 96.62 100 PHE A CA 1
ATOM 681 C C . PHE A 1 100 ? 0.107 -2.322 -12.851 1.00 96.62 100 PHE A C 1
ATOM 683 O O . PHE A 1 100 ? -0.464 -2.040 -11.795 1.00 96.62 100 PHE A O 1
ATOM 690 N N . LEU A 1 101 ? 0.721 -1.413 -13.617 1.00 95.69 101 LEU A N 1
ATOM 691 C CA . LEU A 1 101 ? 0.804 0.012 -13.306 1.00 95.69 101 LEU A CA 1
ATOM 692 C C . LEU A 1 101 ? -0.383 0.806 -13.852 1.00 95.69 101 LEU A C 1
ATOM 694 O O . LEU A 1 101 ? -1.044 1.504 -13.103 1.00 95.69 101 LEU A O 1
ATOM 698 N N . THR A 1 102 ? -0.672 0.707 -15.151 1.00 95.12 102 THR A N 1
ATOM 699 C CA . THR A 1 102 ? -1.655 1.596 -15.798 1.00 95.12 102 THR A CA 1
ATOM 700 C C . THR A 1 102 ? -3.066 1.019 -15.871 1.00 95.12 102 THR A C 1
ATOM 702 O O . THR A 1 102 ? -3.994 1.729 -16.244 1.00 95.12 102 THR A O 1
ATOM 705 N N . GLY A 1 103 ? -3.246 -0.280 -15.616 1.00 94.75 103 GLY A N 1
ATOM 706 C CA . GLY A 1 103 ? -4.518 -0.973 -15.832 1.00 94.75 103 GLY A CA 1
ATOM 707 C C . GLY A 1 103 ? -4.893 -1.178 -17.308 1.00 94.75 103 GLY A C 1
ATOM 708 O O . GLY A 1 103 ? -5.951 -1.736 -17.598 1.00 94.75 103 GLY A O 1
ATOM 709 N N . ALA A 1 104 ? -4.042 -0.777 -18.262 1.00 96.06 104 ALA A N 1
ATOM 710 C CA . ALA A 1 104 ? -4.305 -0.964 -19.687 1.00 96.06 104 ALA A CA 1
ATOM 711 C C . ALA A 1 104 ? -4.362 -2.459 -20.049 1.00 96.06 104 ALA A C 1
ATOM 713 O O . ALA A 1 104 ? -3.403 -3.196 -19.805 1.00 96.06 104 ALA A O 1
ATOM 714 N N . LYS A 1 105 ? -5.468 -2.907 -20.658 1.00 96.75 105 LYS A N 1
ATOM 715 C CA . LYS A 1 105 ? -5.657 -4.307 -21.075 1.00 96.75 105 LYS A CA 1
ATOM 716 C C . LYS A 1 105 ? -4.646 -4.705 -22.147 1.00 96.75 105 LYS A C 1
ATOM 718 O O . LYS A 1 105 ? -4.383 -3.940 -23.077 1.00 96.75 105 LYS A O 1
ATOM 723 N N . PHE A 1 106 ? -4.111 -5.917 -22.039 1.00 96.19 106 PHE A N 1
ATOM 724 C CA . PHE A 1 106 ? -3.226 -6.458 -23.065 1.00 96.19 106 PHE A CA 1
ATOM 725 C C . PHE A 1 106 ? -4.020 -6.945 -24.278 1.00 96.19 106 PHE A C 1
ATOM 727 O O . PHE A 1 106 ? -5.071 -7.571 -24.143 1.00 96.19 106 PHE A O 1
ATOM 734 N N . THR A 1 107 ? -3.495 -6.674 -25.468 1.00 94.19 107 THR A N 1
ATOM 735 C CA . THR A 1 107 ? -4.082 -7.042 -26.765 1.00 94.19 107 THR A CA 1
ATOM 736 C C . THR A 1 107 ? -2.979 -7.554 -27.698 1.00 94.19 107 THR A C 1
ATOM 738 O O . THR A 1 107 ? -1.818 -7.666 -27.303 1.00 94.19 107 THR A O 1
ATOM 741 N N . LEU A 1 108 ? -3.309 -7.871 -28.954 1.00 92.12 108 LEU A N 1
ATOM 742 C CA . LEU A 1 108 ? -2.303 -8.274 -29.949 1.00 92.12 108 LEU A CA 1
ATOM 743 C C . LEU A 1 108 ? -1.256 -7.173 -30.216 1.00 92.12 108 LEU A C 1
ATOM 745 O O . LEU A 1 108 ? -0.094 -7.481 -30.502 1.00 92.12 108 LEU A O 1
ATOM 749 N N . THR A 1 109 ? -1.660 -5.905 -30.095 1.00 93.06 109 THR A N 1
ATOM 750 C CA . THR A 1 109 ? -0.807 -4.725 -30.298 1.00 93.06 109 THR A CA 1
ATOM 751 C C . THR A 1 109 ? -0.243 -4.172 -28.988 1.00 93.06 109 THR A C 1
ATOM 753 O O . THR A 1 109 ? 0.913 -3.758 -28.959 1.00 93.06 109 THR A O 1
ATOM 756 N N . ASN A 1 110 ? -0.990 -4.234 -27.880 1.00 95.00 110 ASN A N 1
ATOM 757 C CA . ASN A 1 110 ? -0.486 -3.917 -26.543 1.00 95.00 110 ASN A CA 1
ATOM 758 C C . ASN A 1 110 ? 0.038 -5.188 -25.859 1.00 95.00 110 ASN A C 1
ATOM 760 O O . ASN A 1 110 ? -0.694 -5.869 -25.136 1.00 95.00 110 ASN A O 1
ATOM 764 N N . ARG A 1 111 ? 1.298 -5.534 -26.139 1.00 94.50 111 ARG A N 1
ATOM 765 C CA . ARG A 1 111 ? 1.923 -6.788 -25.696 1.00 94.50 111 ARG A CA 1
ATOM 766 C C . ARG A 1 111 ? 2.400 -6.734 -24.239 1.00 94.50 111 ARG A C 1
ATOM 768 O O . ARG A 1 111 ? 2.586 -5.672 -23.651 1.00 94.50 111 ARG A O 1
ATOM 775 N N . ARG A 1 112 ? 2.590 -7.925 -23.669 1.00 95.31 112 ARG A N 1
ATOM 776 C CA . ARG A 1 112 ? 3.025 -8.160 -22.286 1.00 95.31 112 ARG A CA 1
ATOM 777 C C . ARG A 1 112 ? 4.539 -8.050 -22.141 1.00 95.31 112 ARG A C 1
ATOM 779 O O . ARG A 1 112 ? 5.275 -8.624 -22.944 1.00 95.31 112 ARG A O 1
ATOM 786 N N . HIS A 1 113 ? 4.987 -7.386 -21.080 1.00 96.06 113 HIS A N 1
ATOM 787 C CA . HIS A 1 113 ? 6.398 -7.269 -20.728 1.00 96.06 113 HIS A CA 1
ATOM 788 C C . HIS A 1 113 ? 6.609 -7.400 -19.221 1.00 96.06 113 HIS A C 1
ATOM 790 O O . HIS A 1 113 ? 6.070 -6.615 -18.447 1.00 96.06 113 HIS A O 1
ATOM 796 N N . HIS A 1 114 ? 7.437 -8.351 -18.795 1.00 96.12 114 HIS A N 1
ATOM 797 C CA . HIS A 1 114 ? 7.726 -8.541 -17.375 1.00 96.12 114 HIS A CA 1
ATOM 798 C C . HIS A 1 114 ? 8.892 -7.691 -16.886 1.00 96.12 114 HIS A C 1
ATOM 800 O O . HIS A 1 114 ? 9.931 -7.584 -17.547 1.00 96.12 114 HIS A O 1
ATOM 806 N N . CYS A 1 115 ? 8.730 -7.114 -15.702 1.00 96.50 115 CYS A N 1
ATOM 807 C CA . CYS A 1 115 ? 9.826 -6.502 -14.963 1.00 96.50 115 CYS A CA 1
ATOM 808 C C . CYS A 1 115 ? 10.687 -7.599 -14.326 1.00 96.50 115 CYS A C 1
ATOM 810 O O . CYS A 1 115 ? 10.161 -8.476 -13.643 1.00 96.50 115 CYS A O 1
ATOM 812 N N . ARG A 1 116 ? 12.010 -7.544 -14.521 1.00 95.50 116 ARG A N 1
ATOM 813 C CA . ARG A 1 116 ? 12.942 -8.534 -13.951 1.00 95.50 116 ARG A CA 1
ATOM 814 C C . ARG A 1 116 ? 13.153 -8.369 -12.446 1.00 95.50 116 ARG A C 1
ATOM 816 O O . ARG A 1 116 ? 13.568 -9.324 -11.809 1.00 95.50 116 ARG A O 1
ATOM 823 N N . TYR A 1 117 ? 12.819 -7.204 -11.892 1.00 94.75 117 TYR A N 1
ATOM 824 C CA . TYR A 1 117 ? 12.915 -6.942 -10.458 1.00 94.75 117 TYR A CA 1
ATOM 825 C C . TYR A 1 117 ? 11.652 -7.377 -9.693 1.00 94.75 117 TYR A C 1
ATOM 827 O O . TYR A 1 117 ? 11.726 -8.197 -8.784 1.00 94.75 117 TYR A O 1
ATOM 835 N N . CYS A 1 118 ? 10.468 -6.880 -10.080 1.00 94.94 118 CYS A N 1
ATOM 836 C CA . CYS A 1 118 ? 9.221 -7.155 -9.346 1.00 94.94 118 CYS A CA 1
ATOM 837 C C . CYS A 1 118 ? 8.401 -8.342 -9.872 1.00 94.94 118 CYS A C 1
ATOM 839 O O . CYS A 1 118 ? 7.422 -8.730 -9.237 1.00 94.94 118 CYS A O 1
ATOM 841 N N . GLY A 1 119 ? 8.741 -8.884 -11.045 1.00 94.25 119 GLY A N 1
ATOM 842 C CA . GLY A 1 119 ? 8.050 -10.020 -11.666 1.00 94.25 119 GLY A CA 1
ATOM 843 C C . GLY A 1 119 ? 6.658 -9.727 -12.239 1.00 94.25 119 GLY A C 1
ATOM 844 O O . GLY A 1 119 ? 6.043 -10.617 -12.825 1.00 94.25 119 GLY A O 1
ATOM 845 N N . GLN A 1 120 ? 6.159 -8.492 -12.115 1.00 95.81 120 GLN A N 1
ATOM 846 C CA . GLN A 1 120 ? 4.848 -8.086 -12.633 1.00 95.81 120 GLN A CA 1
ATOM 847 C C . GLN A 1 120 ? 4.877 -7.794 -14.140 1.00 95.81 120 GLN A C 1
ATOM 849 O O . GLN A 1 120 ? 5.941 -7.588 -14.733 1.00 95.81 120 GLN A O 1
ATOM 854 N N . CYS A 1 121 ? 3.694 -7.760 -14.758 1.00 96.50 121 CYS A N 1
ATOM 855 C CA . CYS A 1 121 ? 3.522 -7.575 -16.198 1.00 96.50 121 CYS A CA 1
ATOM 856 C C . CYS A 1 121 ? 3.052 -6.155 -16.560 1.00 96.50 121 CYS A C 1
ATOM 858 O O . CYS A 1 121 ? 2.100 -5.618 -15.991 1.00 96.50 121 CYS A O 1
ATOM 860 N N . PHE A 1 122 ? 3.689 -5.556 -17.564 1.00 97.56 122 PHE A N 1
ATOM 861 C CA . PHE A 1 122 ? 3.546 -4.158 -17.962 1.00 97.56 122 PHE A CA 1
ATOM 862 C C . PHE A 1 122 ? 3.397 -4.008 -19.478 1.00 97.56 122 PHE A C 1
ATOM 864 O O . PHE A 1 122 ? 3.689 -4.931 -20.242 1.00 97.56 122 PHE A O 1
ATOM 871 N N . THR A 1 123 ? 2.945 -2.831 -19.917 1.00 97.88 123 THR A N 1
ATOM 872 C CA . THR A 1 123 ? 3.059 -2.419 -21.323 1.00 97.88 123 THR A CA 1
ATOM 873 C C . THR A 1 123 ? 4.514 -2.087 -21.666 1.00 97.88 123 THR A C 1
ATOM 875 O O . THR A 1 123 ? 5.366 -1.952 -20.781 1.00 97.88 123 THR A O 1
ATOM 878 N N . ALA A 1 124 ? 4.808 -1.917 -22.959 1.00 97.50 124 ALA A N 1
ATOM 879 C CA . ALA A 1 124 ? 6.136 -1.502 -23.409 1.00 97.50 124 ALA A CA 1
ATOM 880 C C . ALA A 1 124 ? 6.548 -0.150 -22.801 1.00 97.50 124 ALA A C 1
ATOM 882 O O . ALA A 1 124 ? 7.676 -0.019 -22.333 1.00 97.50 124 ALA A O 1
ATOM 883 N N . ALA A 1 125 ? 5.617 0.811 -22.747 1.00 97.00 125 ALA A N 1
ATOM 884 C CA . ALA A 1 125 ? 5.850 2.143 -22.192 1.00 97.00 125 ALA A CA 1
ATOM 885 C C . ALA A 1 125 ? 6.133 2.102 -20.680 1.00 97.00 125 ALA A C 1
ATOM 887 O O . ALA A 1 125 ? 7.134 2.644 -20.230 1.00 97.00 125 ALA A O 1
ATOM 888 N N . ALA A 1 126 ? 5.325 1.367 -19.907 1.00 97.00 126 ALA A N 1
ATOM 889 C CA . ALA A 1 126 ? 5.493 1.248 -18.453 1.00 97.00 126 ALA A CA 1
ATOM 890 C C . ALA A 1 126 ? 6.711 0.395 -18.034 1.00 97.00 126 ALA A C 1
ATOM 892 O O . ALA A 1 126 ? 6.970 0.203 -16.846 1.00 97.00 126 ALA A O 1
ATOM 893 N N . SER A 1 127 ? 7.447 -0.164 -18.998 1.00 97.38 127 SER A N 1
ATOM 894 C CA . SER A 1 127 ? 8.653 -0.958 -18.758 1.00 97.38 127 SER A CA 1
ATOM 895 C C . SER A 1 127 ? 9.774 -0.655 -19.746 1.00 97.38 127 SER A C 1
ATOM 897 O O . SER A 1 127 ? 10.511 -1.555 -20.142 1.00 97.38 127 SER A O 1
ATOM 899 N N . ALA A 1 128 ? 9.888 0.599 -20.186 1.00 97.44 128 ALA A N 1
ATOM 900 C CA . ALA A 1 128 ? 10.856 1.004 -21.205 1.00 97.44 128 ALA A CA 1
ATOM 901 C C . ALA A 1 128 ? 12.321 0.959 -20.726 1.00 97.44 128 ALA A C 1
ATOM 903 O O . ALA A 1 128 ? 13.232 0.900 -21.550 1.00 97.44 128 ALA A O 1
ATOM 904 N N . HIS A 1 129 ? 12.548 0.946 -19.413 1.00 97.69 129 HIS A N 1
ATOM 905 C CA . HIS A 1 129 ? 13.875 1.054 -18.822 1.00 97.69 129 HIS A CA 1
ATOM 906 C C . HIS A 1 129 ? 14.630 -0.278 -18.755 1.00 97.69 129 HIS A C 1
ATOM 908 O O . HIS A 1 129 ? 14.033 -1.362 -18.701 1.00 97.69 129 HIS A O 1
ATOM 914 N N . LYS A 1 130 ? 15.964 -0.188 -18.708 1.00 97.88 130 LYS A N 1
ATOM 915 C CA . LYS A 1 130 ? 16.863 -1.315 -18.454 1.00 97.88 130 LYS A CA 1
ATOM 916 C C . LYS A 1 130 ? 17.998 -0.901 -17.524 1.00 97.88 130 LYS A C 1
ATOM 918 O O . LYS A 1 130 ? 18.589 0.146 -17.751 1.00 97.88 130 LYS A O 1
ATOM 923 N N . LEU A 1 131 ? 18.333 -1.747 -16.555 1.00 96.38 131 LEU A N 1
ATOM 924 C CA . LEU A 1 131 ? 19.519 -1.586 -15.707 1.00 96.38 131 LEU A CA 1
ATOM 925 C C . LEU A 1 131 ? 20.007 -2.952 -15.190 1.00 96.38 131 LEU A C 1
ATOM 927 O O . LEU A 1 131 ? 19.221 -3.909 -15.209 1.00 96.38 131 LEU A O 1
ATOM 931 N N . PRO A 1 132 ? 21.286 -3.093 -14.800 1.00 95.88 132 PRO A N 1
ATOM 932 C CA . PRO A 1 132 ? 21.775 -4.317 -14.173 1.00 95.88 132 PRO A CA 1
ATOM 933 C C . PRO A 1 132 ? 21.179 -4.472 -12.768 1.00 95.88 132 PRO A C 1
ATOM 935 O O . PRO A 1 132 ? 20.944 -3.490 -12.072 1.00 95.88 132 PRO A O 1
ATOM 938 N N . ILE A 1 133 ? 20.946 -5.708 -12.328 1.00 94.12 133 ILE A N 1
ATOM 939 C CA . ILE A 1 133 ? 20.436 -6.017 -10.985 1.00 94.12 133 ILE A CA 1
ATOM 940 C C . ILE A 1 133 ? 21.338 -7.093 -10.357 1.00 94.12 133 ILE A C 1
ATOM 942 O O . ILE A 1 133 ? 20.950 -8.266 -10.306 1.00 94.12 133 ILE A O 1
ATOM 946 N N . PRO A 1 134 ? 22.545 -6.729 -9.878 1.00 92.06 134 PRO A N 1
ATOM 947 C CA . PRO A 1 134 ? 23.512 -7.698 -9.358 1.00 92.06 134 PRO A CA 1
ATOM 948 C C . PRO A 1 134 ? 22.968 -8.542 -8.200 1.00 92.06 134 PRO A C 1
ATOM 950 O O . PRO A 1 134 ? 23.224 -9.739 -8.150 1.00 92.06 134 PRO A O 1
ATOM 953 N N . ALA A 1 135 ? 22.135 -7.953 -7.335 1.00 88.06 135 ALA A N 1
ATOM 954 C CA . ALA A 1 135 ? 21.489 -8.653 -6.220 1.00 88.06 135 ALA A CA 1
ATOM 955 C C . ALA A 1 135 ? 20.565 -9.811 -6.653 1.00 88.06 135 ALA A C 1
ATOM 957 O O . ALA A 1 135 ? 20.239 -10.666 -5.838 1.00 88.06 135 ALA A O 1
ATOM 958 N N . LEU A 1 136 ? 20.132 -9.836 -7.920 1.00 88.94 136 LEU A N 1
ATOM 959 C CA . LEU A 1 136 ? 19.336 -10.916 -8.517 1.00 88.94 136 LEU A CA 1
ATOM 960 C C . LEU A 1 136 ? 20.116 -11.699 -9.589 1.00 88.94 136 LEU A C 1
ATOM 962 O O . LEU A 1 136 ? 19.507 -12.381 -10.410 1.00 88.94 136 LEU A O 1
ATOM 966 N N . GLY A 1 137 ? 21.444 -11.558 -9.638 1.00 91.94 137 GLY A N 1
ATOM 967 C CA . GLY A 1 137 ? 22.299 -12.252 -10.605 1.00 91.94 137 GLY A CA 1
ATOM 968 C C . GLY A 1 137 ? 22.281 -11.677 -12.027 1.00 91.94 137 GLY A C 1
ATOM 969 O O . GLY A 1 137 ? 22.844 -12.281 -12.937 1.00 91.94 137 GLY A O 1
ATOM 970 N N . PHE A 1 138 ? 21.670 -10.509 -12.254 1.00 93.12 138 PHE A N 1
ATOM 971 C CA . PHE A 1 138 ? 21.678 -9.849 -13.562 1.00 93.12 138 PHE A CA 1
ATOM 972 C C . PHE A 1 138 ? 22.832 -8.846 -13.653 1.00 93.12 138 PHE A C 1
ATOM 974 O O . PHE A 1 138 ? 22.671 -7.679 -13.301 1.00 93.12 138 PHE A O 1
ATOM 981 N N . SER A 1 139 ? 23.995 -9.286 -14.137 1.00 94.62 139 SER A N 1
ATOM 982 C CA . SER A 1 139 ? 25.139 -8.397 -14.396 1.00 94.62 139 SER A CA 1
ATOM 983 C C . SER A 1 139 ? 24.913 -7.464 -15.592 1.00 94.62 139 SER A C 1
ATOM 985 O O . SER A 1 139 ? 25.407 -6.342 -15.593 1.00 94.62 139 SER A O 1
ATOM 987 N N . GLU A 1 140 ? 24.138 -7.905 -16.586 1.00 96.19 140 GLU A N 1
ATOM 988 C CA . GLU A 1 140 ? 23.792 -7.124 -17.779 1.00 96.19 140 GLU A CA 1
ATOM 989 C C . GLU A 1 140 ? 22.476 -6.342 -17.610 1.00 96.19 140 GLU A C 1
ATOM 991 O O . GLU A 1 140 ? 21.578 -6.798 -16.891 1.00 96.19 140 GLU A O 1
ATOM 996 N N . PRO A 1 141 ? 22.289 -5.200 -18.307 1.00 97.56 141 PRO A N 1
ATOM 997 C CA . PRO A 1 141 ? 21.052 -4.429 -18.232 1.00 97.56 141 PRO A CA 1
ATOM 998 C C . PRO A 1 141 ? 19.798 -5.211 -18.654 1.00 97.56 141 PRO A C 1
ATOM 1000 O O . PRO A 1 141 ? 19.597 -5.546 -19.827 1.00 97.56 141 PRO A O 1
ATOM 1003 N N . VAL A 1 142 ? 18.882 -5.422 -17.706 1.00 97.12 142 VAL A N 1
ATOM 1004 C CA . VAL A 1 142 ? 17.609 -6.126 -17.914 1.00 97.12 142 VAL A CA 1
ATOM 1005 C C . VAL A 1 142 ? 16.408 -5.199 -17.783 1.00 97.12 142 VAL A C 1
ATOM 1007 O O . VAL A 1 142 ? 16.451 -4.179 -17.106 1.00 97.12 142 VAL A O 1
ATOM 1010 N N . ARG A 1 143 ? 15.298 -5.565 -18.437 1.00 97.56 143 ARG A N 1
ATOM 1011 C CA . ARG A 1 143 ? 14.064 -4.766 -18.430 1.00 97.56 143 ARG A CA 1
ATOM 1012 C C . ARG A 1 143 ? 13.472 -4.642 -17.026 1.00 97.56 143 ARG A C 1
ATOM 1014 O O . ARG A 1 143 ? 13.168 -5.653 -16.390 1.00 97.56 143 ARG A O 1
ATOM 1021 N N . VAL A 1 144 ? 13.148 -3.421 -16.627 1.00 97.19 144 VAL A N 1
ATOM 1022 C CA . VAL A 1 144 ? 12.388 -3.138 -15.404 1.00 97.19 144 VAL A CA 1
ATOM 1023 C C . VAL A 1 144 ? 11.198 -2.227 -15.698 1.00 97.19 144 VAL A C 1
ATOM 1025 O O . VAL A 1 144 ? 11.172 -1.536 -16.717 1.00 97.19 144 VAL A O 1
ATOM 1028 N N . CYS A 1 145 ? 1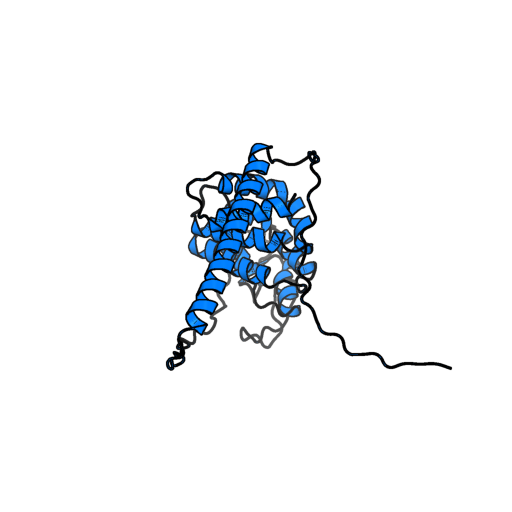0.183 -2.245 -14.832 1.00 97.19 145 CYS A N 1
ATOM 1029 C CA . CYS A 1 145 ? 9.164 -1.202 -14.871 1.00 97.19 145 CYS A CA 1
ATOM 1030 C C . CYS A 1 145 ? 9.740 0.123 -14.369 1.00 97.19 145 CYS A C 1
ATOM 1032 O O . CYS A 1 145 ? 10.713 0.137 -13.619 1.00 97.19 145 CYS A O 1
ATOM 1034 N N . GLU A 1 146 ? 9.123 1.225 -14.772 1.00 95.06 146 GLU A N 1
ATOM 1035 C CA . GLU A 1 146 ? 9.518 2.575 -14.344 1.00 95.06 146 GLU A CA 1
ATOM 1036 C C . GLU A 1 146 ? 9.540 2.758 -12.816 1.00 95.06 146 GLU A C 1
ATOM 1038 O O . GLU A 1 146 ? 10.469 3.369 -12.302 1.00 95.06 146 GLU A O 1
ATOM 1043 N N . VAL A 1 147 ? 8.600 2.158 -12.072 1.00 94.44 147 VAL A N 1
ATOM 1044 C CA . VAL A 1 147 ? 8.618 2.201 -10.597 1.00 94.44 147 VAL A CA 1
ATOM 1045 C C . VAL A 1 147 ? 9.881 1.530 -10.061 1.00 94.44 147 VAL A C 1
ATOM 1047 O O . VAL A 1 147 ? 10.610 2.106 -9.266 1.00 94.44 147 VAL A O 1
ATOM 1050 N N . CYS A 1 148 ? 10.175 0.314 -10.526 1.00 94.50 148 CYS A N 1
ATOM 1051 C CA . CYS A 1 148 ? 11.358 -0.420 -10.088 1.00 94.50 148 CYS A CA 1
ATOM 1052 C C . CYS A 1 148 ? 12.662 0.248 -10.524 1.00 94.50 148 CYS A C 1
ATOM 1054 O O . CYS A 1 148 ? 13.645 0.143 -9.806 1.00 94.50 148 CYS A O 1
ATOM 1056 N N . HIS A 1 149 ? 12.674 0.927 -11.671 1.00 94.06 149 HIS A N 1
ATOM 1057 C CA . HIS A 1 149 ? 13.813 1.738 -12.086 1.00 94.06 149 HIS A CA 1
ATOM 1058 C C . HIS A 1 149 ? 14.098 2.840 -11.065 1.00 94.06 149 HIS A C 1
ATOM 1060 O O . HIS A 1 149 ? 15.193 2.877 -10.519 1.00 94.06 149 HIS A O 1
ATOM 1066 N N . ALA A 1 150 ? 13.091 3.661 -10.746 1.00 90.62 150 ALA A N 1
ATOM 1067 C CA . ALA A 1 150 ? 13.233 4.751 -9.783 1.00 90.62 150 ALA A CA 1
ATOM 1068 C C . ALA A 1 150 ? 13.674 4.249 -8.397 1.00 90.62 150 ALA A C 1
ATOM 1070 O O . ALA A 1 150 ? 14.527 4.857 -7.760 1.00 90.62 150 ALA A O 1
ATOM 1071 N N . GLN A 1 151 ? 13.133 3.114 -7.946 1.00 89.31 151 GLN A N 1
ATOM 1072 C CA . GLN A 1 151 ? 13.517 2.501 -6.672 1.00 89.31 151 GLN A CA 1
ATOM 1073 C C . GLN A 1 151 ? 14.964 2.007 -6.652 1.00 89.31 151 GLN A C 1
ATOM 1075 O O . GLN A 1 151 ? 15.681 2.240 -5.684 1.00 89.31 151 GLN A O 1
ATOM 1080 N N . LEU A 1 152 ? 15.397 1.330 -7.719 1.00 90.38 152 LEU A N 1
ATOM 1081 C CA . LEU A 1 152 ? 16.757 0.804 -7.814 1.00 90.38 152 LEU A CA 1
ATOM 1082 C C . LEU A 1 152 ? 17.790 1.931 -7.930 1.00 90.38 152 LEU A C 1
ATOM 1084 O O . LEU A 1 152 ? 18.856 1.825 -7.334 1.00 90.38 152 LEU A O 1
ATOM 1088 N N . GLU A 1 153 ? 17.468 3.023 -8.627 1.00 88.56 153 GLU A N 1
ATOM 1089 C CA . GLU A 1 153 ? 18.313 4.225 -8.668 1.00 88.56 153 GLU A CA 1
ATOM 1090 C C . GLU A 1 153 ? 18.402 4.927 -7.308 1.00 88.56 153 GLU A C 1
ATOM 1092 O O . GLU A 1 153 ? 19.460 5.439 -6.949 1.00 88.56 153 GLU A O 1
ATOM 1097 N N . ALA A 1 154 ? 17.311 4.926 -6.539 1.00 84.75 154 ALA A N 1
ATOM 1098 C CA . ALA A 1 154 ? 17.266 5.504 -5.198 1.00 84.75 154 ALA A CA 1
ATOM 1099 C C . ALA A 1 154 ? 17.898 4.609 -4.113 1.00 84.75 154 ALA A C 1
ATOM 1101 O O . ALA A 1 154 ? 18.042 5.052 -2.977 1.00 84.75 154 ALA A O 1
ATOM 1102 N N . GLY A 1 155 ? 18.264 3.362 -4.437 1.00 85.50 155 GLY A N 1
ATOM 1103 C CA . GLY A 1 155 ? 18.784 2.400 -3.460 1.00 85.50 155 GLY A CA 1
ATOM 1104 C C . GLY A 1 155 ? 17.737 1.920 -2.448 1.00 85.50 155 GLY A C 1
ATOM 1105 O O . GLY A 1 155 ? 18.089 1.565 -1.325 1.00 85.50 155 GLY A O 1
ATOM 1106 N N . ASP A 1 156 ? 16.457 1.926 -2.826 1.00 82.56 156 ASP A N 1
ATOM 1107 C CA . ASP A 1 156 ? 15.349 1.536 -1.952 1.00 82.56 156 ASP A CA 1
ATOM 1108 C C . ASP A 1 156 ? 15.421 0.030 -1.604 1.00 82.56 156 ASP A C 1
ATOM 1110 O O . ASP A 1 156 ? 15.488 -0.808 -2.515 1.00 82.56 156 ASP A O 1
ATOM 1114 N N . PRO A 1 157 ? 15.400 -0.351 -0.309 1.00 80.31 157 PRO A N 1
ATOM 1115 C CA . PRO A 1 157 ? 15.483 -1.750 0.109 1.00 80.31 157 PRO A CA 1
ATOM 1116 C C . PRO A 1 157 ? 14.211 -2.560 -0.183 1.00 80.31 157 PRO A C 1
ATOM 1118 O O . PRO A 1 157 ? 14.250 -3.793 -0.152 1.00 80.31 157 PRO A O 1
ATOM 1121 N N . VAL A 1 158 ? 13.074 -1.907 -0.451 1.00 86.56 158 VAL A N 1
ATOM 1122 C CA . VAL A 1 158 ? 11.786 -2.574 -0.677 1.00 86.56 158 VAL A CA 1
ATOM 1123 C C . VAL A 1 158 ? 11.344 -2.392 -2.121 1.00 86.56 158 VAL A C 1
ATOM 1125 O O . VAL A 1 158 ? 11.424 -1.316 -2.691 1.00 86.56 158 VAL A O 1
ATOM 1128 N N . CYS A 1 159 ? 10.793 -3.436 -2.739 1.00 92.00 159 CYS A N 1
ATO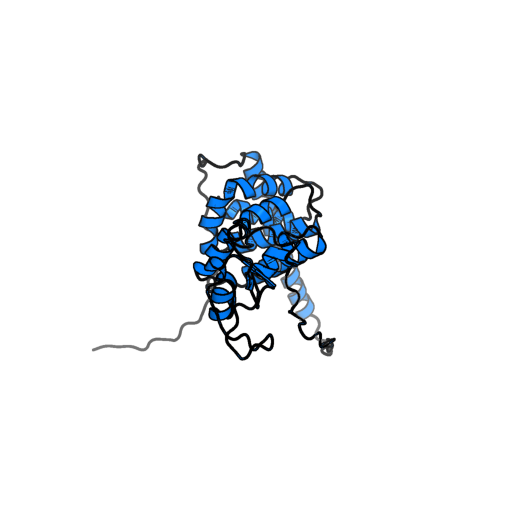M 1129 C CA . CYS A 1 159 ? 10.182 -3.319 -4.061 1.00 92.00 159 CYS A CA 1
ATOM 1130 C C . CYS A 1 159 ? 8.690 -2.959 -3.940 1.00 92.00 159 CYS A C 1
ATOM 1132 O O . CYS A 1 159 ? 7.854 -3.853 -3.776 1.00 92.00 159 CYS A O 1
ATOM 1134 N N . ILE A 1 160 ? 8.321 -1.680 -4.094 1.00 93.06 160 ILE A N 1
ATOM 1135 C CA . ILE A 1 160 ? 6.934 -1.199 -3.945 1.00 93.06 160 ILE A CA 1
ATOM 1136 C C . ILE A 1 160 ? 5.990 -1.966 -4.875 1.00 93.06 160 ILE A C 1
ATOM 1138 O O . ILE A 1 160 ? 4.942 -2.440 -4.444 1.00 93.06 160 ILE A O 1
ATOM 1142 N N . SER A 1 161 ? 6.363 -2.164 -6.145 1.00 95.25 161 SER A N 1
ATOM 1143 C CA . SER A 1 161 ? 5.513 -2.905 -7.096 1.00 95.25 161 SER A CA 1
ATOM 1144 C C . SER A 1 161 ? 5.224 -4.342 -6.638 1.00 95.25 161 SER A C 1
ATOM 1146 O O . SER A 1 161 ? 4.127 -4.853 -6.863 1.00 95.25 161 SER A O 1
ATOM 1148 N N . LYS A 1 162 ? 6.192 -5.000 -5.989 1.00 94.50 162 LYS A N 1
ATOM 1149 C CA . LYS A 1 162 ? 6.038 -6.365 -5.474 1.00 94.50 162 LYS A CA 1
ATOM 1150 C C . LYS A 1 162 ? 5.129 -6.391 -4.247 1.00 94.50 162 LYS A C 1
ATOM 1152 O O . LYS A 1 162 ? 4.231 -7.226 -4.180 1.00 94.50 162 LYS A O 1
ATOM 1157 N N . GLU A 1 163 ? 5.311 -5.461 -3.316 1.00 95.25 163 GLU A N 1
ATOM 1158 C CA . GLU A 1 163 ? 4.494 -5.408 -2.101 1.00 95.25 163 GLU A CA 1
ATOM 1159 C C . GLU A 1 163 ? 3.053 -4.957 -2.388 1.00 95.25 163 GLU A C 1
ATOM 1161 O O . GLU A 1 163 ? 2.108 -5.558 -1.877 1.00 95.25 163 GLU A O 1
ATOM 1166 N N . VAL A 1 164 ? 2.846 -4.022 -3.322 1.00 96.56 164 VAL A N 1
ATOM 1167 C CA . VAL A 1 164 ? 1.502 -3.684 -3.821 1.00 96.56 164 VAL A CA 1
ATOM 1168 C C . VAL A 1 164 ? 0.847 -4.886 -4.509 1.00 96.56 164 VAL A C 1
ATOM 1170 O O . VAL A 1 164 ? -0.364 -5.081 -4.398 1.00 96.56 164 VAL A O 1
ATOM 1173 N N . SER A 1 165 ? 1.618 -5.744 -5.188 1.00 95.69 165 SER A N 1
ATOM 1174 C CA . SER A 1 165 ? 1.063 -6.976 -5.763 1.00 95.69 165 SER A CA 1
ATOM 1175 C C . SER A 1 165 ? 0.534 -7.901 -4.673 1.00 95.69 165 SER A C 1
ATOM 1177 O O . SER A 1 165 ? -0.542 -8.468 -4.839 1.00 95.69 165 SER A O 1
ATOM 1179 N N . ARG A 1 166 ? 1.243 -8.016 -3.545 1.00 96.25 166 ARG A N 1
ATOM 1180 C CA . ARG A 1 166 ? 0.787 -8.797 -2.388 1.00 96.25 166 ARG A CA 1
ATOM 1181 C C . ARG A 1 166 ? -0.457 -8.194 -1.738 1.00 96.25 166 ARG A C 1
ATOM 1183 O O . ARG A 1 166 ? -1.377 -8.929 -1.401 1.00 96.25 166 ARG A O 1
ATOM 1190 N N . MET A 1 167 ? -0.549 -6.866 -1.641 1.00 97.19 167 MET A N 1
ATOM 1191 C CA . MET A 1 167 ? -1.773 -6.187 -1.183 1.00 97.19 167 MET A CA 1
ATOM 1192 C C . MET A 1 167 ? -2.986 -6.495 -2.072 1.00 97.19 167 MET A C 1
ATOM 1194 O O . MET A 1 167 ? -4.119 -6.541 -1.589 1.00 97.19 167 MET A O 1
ATOM 1198 N N . ARG A 1 168 ? -2.771 -6.682 -3.379 1.00 95.31 168 ARG A N 1
ATOM 1199 C CA . ARG A 1 168 ? -3.813 -7.026 -4.361 1.00 95.31 168 ARG A CA 1
ATOM 1200 C C . ARG A 1 168 ? -4.138 -8.522 -4.410 1.00 95.31 168 ARG A C 1
ATOM 1202 O O . ARG A 1 168 ? -5.111 -8.886 -5.067 1.00 95.31 168 ARG A O 1
ATOM 1209 N N . ASP A 1 169 ? -3.369 -9.365 -3.723 1.00 94.44 169 ASP A N 1
ATOM 1210 C CA . ASP A 1 169 ? -3.614 -10.805 -3.668 1.00 94.44 169 ASP A CA 1
ATOM 1211 C C . ASP A 1 169 ? -4.973 -11.108 -3.011 1.00 94.44 169 ASP A C 1
ATOM 1213 O O . ASP A 1 169 ? -5.549 -10.277 -2.303 1.00 94.44 169 ASP A O 1
ATOM 1217 N N . LYS A 1 170 ? -5.511 -12.301 -3.259 1.00 93.12 170 LYS A N 1
ATOM 1218 C CA . LYS A 1 170 ? -6.714 -12.817 -2.594 1.00 93.12 170 LYS A CA 1
ATOM 1219 C C . LYS A 1 170 ? -6.403 -13.387 -1.209 1.00 93.12 170 LYS A C 1
ATOM 1221 O O . LYS A 1 170 ? -7.291 -13.414 -0.360 1.00 93.12 170 LYS A O 1
ATOM 1226 N N . ASP A 1 171 ? -5.174 -13.847 -0.996 1.00 95.75 171 ASP A N 1
ATOM 1227 C CA . ASP A 1 171 ? -4.724 -14.421 0.259 1.00 95.75 171 ASP A CA 1
ATOM 1228 C C . ASP A 1 171 ? -4.471 -13.336 1.313 1.00 95.75 171 ASP A C 1
ATOM 1230 O O . ASP A 1 171 ? -3.740 -12.368 1.102 1.00 95.75 171 ASP A O 1
ATOM 1234 N N . ALA A 1 172 ? -5.073 -13.517 2.487 1.00 95.94 172 ALA A N 1
ATOM 1235 C CA . ALA A 1 172 ? -4.981 -12.548 3.569 1.00 95.94 172 ALA A CA 1
ATOM 1236 C C . ALA A 1 172 ? -3.575 -12.471 4.183 1.00 95.94 172 ALA A C 1
ATOM 1238 O O . ALA A 1 172 ? -3.197 -11.411 4.677 1.00 95.94 172 ALA A O 1
ATOM 1239 N N . ALA A 1 173 ? -2.805 -13.566 4.181 1.00 96.75 173 ALA A N 1
ATOM 1240 C CA . ALA A 1 173 ? -1.442 -13.536 4.708 1.00 96.75 173 ALA A CA 1
ATOM 1241 C C . ALA A 1 173 ? -0.506 -12.768 3.761 1.00 96.75 173 ALA A C 1
ATOM 1243 O O . ALA A 1 173 ? 0.316 -11.974 4.219 1.00 96.75 173 ALA A O 1
ATOM 1244 N N . ALA A 1 174 ? -0.677 -12.922 2.445 1.00 96.31 174 ALA A N 1
ATOM 1245 C CA . ALA A 1 174 ? 0.003 -12.106 1.445 1.00 96.31 174 ALA A CA 1
ATOM 1246 C C . ALA A 1 174 ? -0.355 -10.619 1.594 1.00 96.31 174 ALA A C 1
ATOM 1248 O O . ALA A 1 174 ? 0.549 -9.786 1.669 1.00 96.31 174 ALA A O 1
ATOM 1249 N N . GLN A 1 175 ? -1.646 -10.291 1.717 1.00 97.62 175 GLN A N 1
ATOM 1250 C CA . GLN A 1 175 ? -2.105 -8.915 1.948 1.00 97.62 175 GLN A CA 1
ATOM 1251 C C . GLN A 1 175 ? -1.454 -8.297 3.188 1.00 97.62 175 GLN A C 1
ATOM 1253 O O . GLN A 1 175 ? -0.885 -7.209 3.109 1.00 97.62 175 GLN A O 1
ATOM 1258 N N . GLU A 1 176 ? -1.497 -9.009 4.317 1.00 97.31 176 GLU A N 1
ATOM 1259 C CA . GLU A 1 176 ? -0.871 -8.573 5.564 1.00 97.31 176 GLU A CA 1
ATOM 1260 C C . GLU A 1 176 ? 0.633 -8.340 5.383 1.00 97.31 176 GLU A C 1
ATOM 1262 O O . GLU A 1 176 ? 1.141 -7.293 5.783 1.00 97.31 176 GLU A O 1
ATOM 1267 N N . LYS A 1 177 ? 1.340 -9.280 4.745 1.00 97.00 177 LYS A N 1
ATOM 1268 C CA . LYS A 1 177 ? 2.782 -9.173 4.491 1.00 97.00 177 LYS A CA 1
ATOM 1269 C C . LYS A 1 177 ? 3.124 -7.946 3.645 1.00 97.00 177 LYS A C 1
ATOM 1271 O O . LYS A 1 177 ? 4.056 -7.228 3.993 1.00 97.00 177 LYS A O 1
ATOM 1276 N N . GLY A 1 178 ? 2.364 -7.693 2.578 1.00 96.75 178 GLY A N 1
ATOM 1277 C CA . GLY A 1 178 ? 2.552 -6.519 1.721 1.00 96.75 178 GLY A CA 1
ATOM 1278 C C . GLY A 1 178 ? 2.321 -5.206 2.469 1.00 96.75 178 GLY A C 1
ATOM 1279 O O . GLY A 1 178 ? 3.145 -4.297 2.389 1.00 96.75 178 GLY A O 1
ATOM 1280 N N . CYS A 1 179 ? 1.241 -5.124 3.255 1.00 97.31 179 CYS A N 1
ATOM 1281 C CA . CYS A 1 179 ? 0.960 -3.949 4.078 1.00 97.31 179 CYS A CA 1
ATOM 1282 C C . CYS A 1 179 ? 2.040 -3.706 5.135 1.00 97.31 179 CYS A C 1
ATOM 1284 O O . CYS A 1 179 ? 2.471 -2.570 5.290 1.00 97.31 179 CYS A O 1
ATOM 1286 N N . ARG A 1 180 ? 2.502 -4.749 5.839 1.00 96.19 180 ARG A N 1
ATOM 1287 C CA . ARG A 1 180 ? 3.565 -4.624 6.850 1.00 96.19 180 ARG A CA 1
ATOM 1288 C C . ARG A 1 180 ? 4.877 -4.153 6.233 1.00 96.19 180 ARG A C 1
ATOM 1290 O O . ARG A 1 180 ? 5.444 -3.191 6.727 1.00 96.19 180 ARG A O 1
ATOM 1297 N N . ALA A 1 181 ? 5.302 -4.763 5.125 1.00 94.75 181 ALA A N 1
ATOM 1298 C CA . ALA A 1 181 ? 6.542 -4.385 4.450 1.00 94.75 181 ALA A CA 1
ATOM 1299 C C . ALA A 1 181 ? 6.535 -2.911 4.014 1.00 94.75 181 ALA A C 1
ATOM 1301 O O . ALA A 1 181 ? 7.507 -2.196 4.238 1.00 94.75 181 ALA A O 1
ATOM 1302 N N . LEU A 1 182 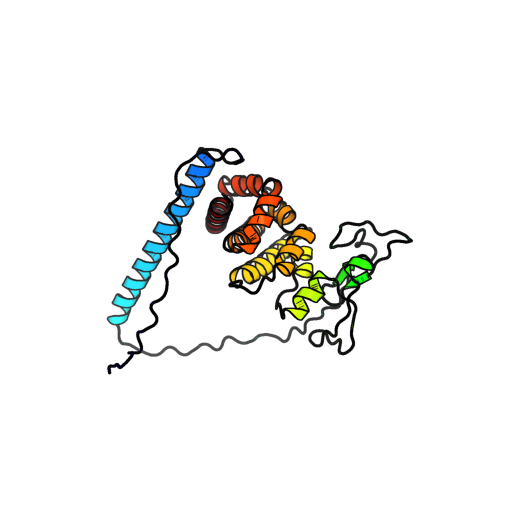? 5.422 -2.438 3.442 1.00 94.06 182 LEU A N 1
ATOM 1303 C CA . LEU A 1 182 ? 5.277 -1.027 3.084 1.00 94.06 182 LEU A CA 1
ATOM 1304 C C . LEU A 1 182 ? 5.122 -0.118 4.307 1.00 94.06 182 LEU A C 1
ATOM 1306 O O . LEU A 1 182 ? 5.549 1.028 4.249 1.00 94.06 182 LEU A O 1
ATOM 1310 N N . ALA A 1 183 ? 4.514 -0.594 5.398 1.00 93.69 183 ALA A N 1
ATOM 1311 C CA . ALA A 1 183 ? 4.364 0.196 6.618 1.00 93.69 183 ALA A CA 1
ATOM 1312 C C . ALA A 1 183 ? 5.718 0.418 7.279 1.00 93.69 183 ALA A C 1
ATOM 1314 O O . ALA A 1 183 ? 6.020 1.536 7.679 1.00 93.69 183 ALA A O 1
ATOM 1315 N N . ASP A 1 184 ? 6.527 -0.633 7.373 1.00 91.62 184 ASP A N 1
ATOM 1316 C CA . ASP A 1 184 ? 7.871 -0.553 7.926 1.00 91.62 184 ASP A CA 1
ATOM 1317 C C . ASP A 1 184 ? 8.738 0.346 7.040 1.00 91.62 184 ASP A C 1
ATOM 1319 O O . ASP A 1 184 ? 9.355 1.268 7.554 1.00 91.62 184 ASP A O 1
ATOM 1323 N N . TRP A 1 185 ? 8.673 0.191 5.713 1.00 89.31 185 TRP A N 1
ATOM 1324 C CA . TRP A 1 185 ? 9.310 1.116 4.768 1.00 89.31 185 TRP A CA 1
ATOM 1325 C C . TRP A 1 185 ? 8.890 2.579 4.991 1.00 89.31 185 TRP A C 1
ATOM 1327 O O . TRP A 1 185 ? 9.747 3.441 5.159 1.00 89.31 185 TRP A O 1
ATOM 1337 N N . ALA A 1 186 ? 7.584 2.854 5.086 1.00 88.62 186 ALA A N 1
ATOM 1338 C CA . ALA A 1 186 ? 7.063 4.202 5.312 1.00 88.62 186 ALA A CA 1
ATOM 1339 C C . ALA A 1 186 ? 7.425 4.765 6.698 1.00 88.62 186 ALA A C 1
ATOM 1341 O O . ALA A 1 186 ? 7.453 5.977 6.863 1.00 88.62 186 ALA A O 1
ATOM 1342 N N . ALA A 1 187 ? 7.700 3.921 7.700 1.00 87.06 187 ALA A N 1
ATOM 1343 C CA . ALA A 1 187 ? 8.104 4.363 9.039 1.00 87.06 187 ALA A CA 1
ATOM 1344 C C . ALA A 1 187 ? 9.514 4.972 9.066 1.00 87.06 187 ALA A C 1
ATOM 1346 O O . ALA A 1 187 ? 9.825 5.775 9.943 1.00 87.06 187 ALA A O 1
ATOM 1347 N N . PHE A 1 188 ? 10.376 4.556 8.136 1.00 79.62 188 PHE A N 1
ATOM 1348 C CA . PHE A 1 188 ? 11.773 4.976 8.058 1.00 79.62 188 PHE A CA 1
ATOM 1349 C C . PHE A 1 188 ? 11.996 6.072 7.012 1.00 79.62 188 PHE A C 1
ATOM 1351 O O . PHE A 1 188 ? 13.106 6.179 6.496 1.00 79.62 188 PHE A O 1
ATOM 1358 N N . ASP A 1 189 ? 10.985 6.883 6.683 1.00 67.06 189 ASP A N 1
ATOM 1359 C CA . ASP A 1 189 ? 11.059 7.853 5.582 1.00 67.06 189 ASP A CA 1
ATOM 1360 C C . ASP A 1 189 ? 11.260 9.310 6.051 1.00 67.06 189 ASP A C 1
ATOM 1362 O O . ASP A 1 189 ? 10.330 10.111 5.995 1.00 67.06 189 ASP A O 1
ATOM 1366 N N . PRO A 1 190 ? 12.455 9.731 6.518 1.00 54.00 190 PRO A N 1
ATOM 1367 C CA . PRO A 1 190 ? 12.651 11.114 6.929 1.00 54.00 190 PRO A CA 1
ATOM 1368 C C . PRO A 1 190 ? 12.947 12.091 5.777 1.00 54.00 190 PRO A C 1
ATOM 1370 O O . PRO A 1 190 ? 12.909 13.288 6.054 1.00 54.00 190 PRO A O 1
ATOM 1373 N N . GLN A 1 191 ? 13.246 11.643 4.539 1.00 53.84 191 GLN A N 1
ATOM 1374 C CA . GLN A 1 191 ? 13.427 12.489 3.326 1.00 53.84 191 GLN A CA 1
ATOM 1375 C C . GLN A 1 191 ? 13.891 11.724 2.052 1.00 53.84 191 GLN A C 1
ATOM 1377 O O . GLN A 1 191 ? 14.437 12.340 1.135 1.00 53.84 191 GLN A O 1
ATOM 1382 N N . PHE A 1 192 ? 13.687 10.402 1.947 1.00 53.22 192 PHE A N 1
ATOM 1383 C CA . PHE A 1 192 ? 14.129 9.615 0.775 1.00 53.22 192 PHE A CA 1
ATOM 1384 C C . PHE A 1 192 ? 13.010 9.266 -0.203 1.00 53.22 192 PHE A C 1
ATOM 1386 O O . PHE A 1 192 ? 13.307 8.895 -1.343 1.00 53.22 192 PHE A O 1
ATOM 1393 N N . ALA A 1 193 ? 11.738 9.448 0.166 1.00 54.56 193 ALA A N 1
ATOM 1394 C CA . ALA A 1 193 ? 10.676 9.507 -0.823 1.00 54.56 193 ALA A CA 1
ATOM 1395 C C . ALA A 1 193 ? 10.845 10.760 -1.689 1.00 54.56 193 ALA A C 1
ATOM 1397 O O . ALA A 1 193 ? 10.203 11.794 -1.501 1.00 54.56 193 ALA A O 1
ATOM 1398 N N . ALA A 1 194 ? 11.704 10.645 -2.705 1.00 64.50 194 ALA A N 1
ATOM 1399 C CA . ALA A 1 194 ? 11.619 11.471 -3.891 1.00 64.50 194 ALA A CA 1
ATOM 1400 C C . ALA A 1 194 ? 10.139 11.536 -4.285 1.00 64.50 194 ALA A C 1
ATOM 1402 O O . ALA A 1 194 ? 9.449 10.513 -4.249 1.00 64.50 194 ALA A O 1
ATOM 1403 N N . ALA A 1 195 ? 9.647 12.703 -4.706 1.00 69.06 195 ALA A N 1
ATOM 1404 C CA . ALA A 1 195 ? 8.274 12.856 -5.200 1.00 69.06 195 ALA A CA 1
ATOM 1405 C C . ALA A 1 195 ? 7.874 11.740 -6.199 1.00 69.06 195 ALA A C 1
ATOM 1407 O O . ALA A 1 195 ? 6.710 11.365 -6.298 1.00 69.06 195 ALA A O 1
ATOM 1408 N N . GLN A 1 196 ? 8.865 11.149 -6.878 1.00 75.88 196 GLN A N 1
ATOM 1409 C CA . GLN A 1 196 ? 8.760 9.967 -7.733 1.00 75.88 196 GLN A CA 1
ATOM 1410 C C . GLN A 1 196 ? 8.253 8.682 -7.040 1.00 75.88 196 GLN A C 1
ATOM 1412 O O . GLN A 1 196 ? 7.462 7.952 -7.639 1.00 75.88 196 GLN A O 1
ATOM 1417 N N . LEU A 1 197 ? 8.658 8.372 -5.802 1.00 80.56 197 LEU A N 1
ATOM 1418 C CA . LEU A 1 197 ? 8.204 7.172 -5.078 1.00 80.56 197 LEU A CA 1
ATOM 1419 C C . LEU A 1 197 ? 6.767 7.330 -4.574 1.00 80.56 197 LEU A C 1
ATOM 1421 O O . LEU A 1 197 ? 5.944 6.429 -4.748 1.00 80.56 197 LEU A O 1
ATOM 1425 N N . VAL A 1 198 ? 6.423 8.513 -4.064 1.00 85.56 198 VAL A N 1
ATOM 1426 C CA . VAL A 1 198 ? 5.036 8.843 -3.709 1.00 85.56 198 VAL A CA 1
ATOM 1427 C C . VAL A 1 198 ? 4.134 8.800 -4.948 1.00 85.56 198 VAL A C 1
ATOM 1429 O O . VAL A 1 198 ? 3.074 8.169 -4.934 1.00 85.56 198 VAL A O 1
ATOM 1432 N N . ALA A 1 199 ? 4.584 9.378 -6.067 1.00 84.94 199 ALA A N 1
ATOM 1433 C CA . ALA A 1 199 ? 3.877 9.288 -7.341 1.00 84.94 199 ALA A CA 1
ATOM 1434 C C . ALA A 1 199 ? 3.729 7.832 -7.816 1.00 84.94 199 ALA A C 1
ATOM 1436 O O . ALA A 1 199 ? 2.691 7.461 -8.364 1.00 84.94 199 ALA A O 1
ATOM 1437 N N . S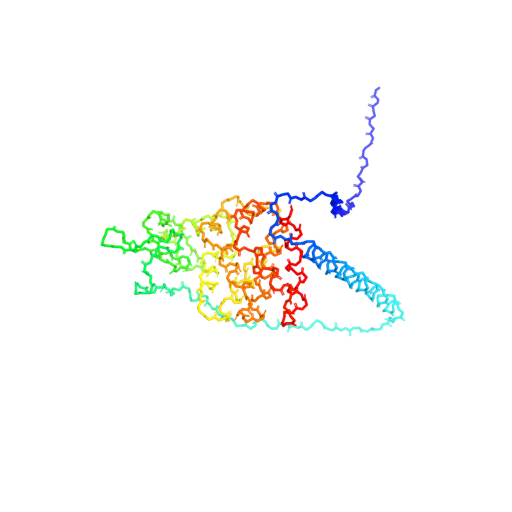ER A 1 200 ? 4.729 6.981 -7.571 1.00 88.19 200 SER A N 1
ATOM 1438 C CA . SER A 1 200 ? 4.660 5.554 -7.897 1.00 88.19 200 SER A CA 1
ATOM 1439 C C . SER A 1 200 ? 3.549 4.840 -7.125 1.00 88.19 200 SER A C 1
ATOM 1441 O O . SER A 1 200 ? 2.811 4.058 -7.722 1.00 88.19 200 SER A O 1
ATOM 1443 N N . LEU A 1 201 ? 3.370 5.137 -5.833 1.00 91.94 201 LEU A N 1
ATOM 1444 C CA . LEU A 1 201 ? 2.276 4.587 -5.023 1.00 91.94 201 LEU A CA 1
ATOM 1445 C C . LEU A 1 201 ? 0.899 5.027 -5.540 1.00 91.94 201 LEU A C 1
ATOM 1447 O O . LEU A 1 201 ? 0.001 4.196 -5.680 1.00 91.94 201 LEU A O 1
ATOM 1451 N N . ALA A 1 202 ? 0.747 6.306 -5.896 1.00 90.69 202 ALA A N 1
ATOM 1452 C CA . ALA A 1 202 ? -0.489 6.818 -6.488 1.00 90.69 202 ALA A CA 1
ATOM 1453 C C . ALA A 1 202 ? -0.806 6.125 -7.824 1.00 90.69 202 ALA A C 1
ATOM 1455 O O . ALA A 1 202 ? -1.913 5.634 -8.041 1.00 90.69 202 ALA A O 1
ATOM 1456 N N . ARG A 1 203 ? 0.188 6.000 -8.712 1.00 91.81 203 ARG A N 1
ATOM 1457 C CA . ARG A 1 203 ? 0.028 5.334 -10.016 1.00 91.81 203 ARG A CA 1
ATOM 1458 C C . ARG A 1 203 ? -0.254 3.843 -9.882 1.00 91.81 203 ARG A C 1
ATOM 1460 O O . ARG A 1 203 ? -0.967 3.276 -10.702 1.00 91.81 203 ARG A O 1
ATOM 1467 N N . LEU A 1 204 ? 0.258 3.212 -8.830 1.00 95.19 204 LEU A N 1
ATOM 1468 C CA . LEU A 1 204 ? -0.071 1.844 -8.447 1.00 95.19 204 LEU A CA 1
ATOM 1469 C C . LEU A 1 204 ? -1.410 1.730 -7.702 1.00 95.19 204 LEU A C 1
ATOM 1471 O O . LEU A 1 204 ? -1.741 0.640 -7.235 1.00 95.19 204 LEU A O 1
ATOM 1475 N N . ARG A 1 205 ? -2.213 2.797 -7.610 1.00 94.75 205 ARG A N 1
ATOM 1476 C CA . ARG A 1 205 ? -3.520 2.796 -6.932 1.00 94.75 205 ARG A CA 1
ATOM 1477 C C . ARG A 1 205 ? -3.447 2.225 -5.513 1.00 94.75 205 ARG A C 1
ATOM 1479 O O . ARG A 1 205 ? -4.326 1.477 -5.073 1.00 94.75 205 ARG A O 1
ATOM 1486 N N . THR A 1 206 ? -2.327 2.482 -4.831 1.00 95.69 206 THR A N 1
ATOM 1487 C CA . THR A 1 206 ? -2.050 1.901 -3.515 1.00 95.69 206 THR A CA 1
ATOM 1488 C C . THR A 1 206 ? -3.046 2.415 -2.486 1.00 95.69 206 THR A C 1
ATOM 1490 O O . THR A 1 206 ? -3.500 1.637 -1.653 1.00 95.69 206 THR A O 1
ATOM 1493 N N . PHE A 1 207 ? -3.438 3.688 -2.571 1.00 95.12 207 PHE A N 1
ATOM 1494 C CA . PHE A 1 207 ? -4.354 4.316 -1.620 1.00 95.12 207 PHE A CA 1
ATOM 1495 C C . PHE A 1 207 ? -5.783 3.775 -1.734 1.00 95.12 207 PHE A C 1
ATOM 1497 O O . PHE A 1 207 ? -6.404 3.469 -0.719 1.00 95.12 207 PHE A O 1
ATOM 1504 N N . GLU A 1 208 ? -6.302 3.552 -2.945 1.00 95.25 208 GLU A N 1
ATOM 1505 C CA . GLU A 1 208 ? -7.616 2.915 -3.094 1.00 95.25 208 GLU A CA 1
ATOM 1506 C C . GLU A 1 208 ? -7.584 1.473 -2.602 1.00 95.25 208 GLU A C 1
ATOM 1508 O O . GLU A 1 208 ? -8.496 1.034 -1.897 1.00 95.25 208 GLU A O 1
ATOM 1513 N N . ARG A 1 209 ? -6.498 0.748 -2.902 1.00 96.75 209 ARG A N 1
ATOM 1514 C CA . ARG A 1 209 ? -6.340 -0.612 -2.392 1.00 96.75 209 ARG A CA 1
ATOM 1515 C C . ARG A 1 209 ? -6.234 -0.639 -0.867 1.00 96.75 209 ARG A C 1
ATOM 1517 O O . ARG A 1 209 ? -6.759 -1.553 -0.240 1.00 96.75 209 ARG A O 1
ATOM 1524 N N . LEU A 1 210 ? -5.595 0.358 -0.265 1.00 96.81 210 LEU A N 1
ATOM 1525 C CA . LEU A 1 210 ? -5.516 0.511 1.182 1.00 96.81 210 LEU A CA 1
ATOM 1526 C C . LEU A 1 210 ? -6.912 0.681 1.798 1.00 96.81 210 LEU A C 1
ATOM 1528 O O . LEU A 1 210 ? -7.240 -0.018 2.754 1.00 96.81 210 LEU A O 1
ATOM 1532 N N . GLY A 1 211 ? -7.768 1.506 1.187 1.00 95.75 211 GLY A N 1
ATOM 1533 C CA . GLY A 1 211 ? -9.177 1.643 1.573 1.00 95.75 211 GLY A CA 1
ATOM 1534 C C . GLY A 1 211 ? -9.946 0.315 1.551 1.00 95.75 211 GLY A C 1
ATOM 1535 O O . GLY A 1 211 ? -10.666 -0.009 2.496 1.00 95.75 211 GLY A O 1
ATOM 1536 N N . GLU A 1 212 ? -9.742 -0.510 0.519 1.00 95.62 212 GLU A N 1
ATOM 1537 C CA . GLU A 1 212 ? -10.347 -1.850 0.419 1.00 95.62 212 GLU A CA 1
ATOM 1538 C C . GLU A 1 212 ? -9.843 -2.833 1.493 1.00 95.62 212 GLU A C 1
ATOM 1540 O O . GLU A 1 212 ? -10.573 -3.747 1.886 1.00 95.62 212 GLU A O 1
ATOM 1545 N N . LEU A 1 213 ? -8.597 -2.682 1.954 1.00 96.31 213 LEU A N 1
ATOM 1546 C CA . LEU A 1 213 ? -8.001 -3.521 3.003 1.00 96.31 213 LEU A CA 1
ATOM 1547 C C . LEU A 1 213 ? -8.387 -3.068 4.421 1.00 96.31 213 LEU A C 1
ATOM 1549 O O . LEU A 1 213 ? -8.382 -3.880 5.347 1.00 96.31 213 LEU A O 1
ATOM 1553 N N . LEU A 1 214 ? -8.781 -1.804 4.579 1.00 95.06 214 LEU A N 1
ATOM 1554 C CA . LEU A 1 214 ? -9.339 -1.241 5.813 1.00 95.06 214 LEU A CA 1
ATOM 1555 C C . LEU A 1 214 ? -10.828 -1.579 6.005 1.00 95.06 214 LEU A C 1
ATOM 1557 O O . LEU A 1 214 ? -11.370 -1.407 7.097 1.00 95.06 214 LEU A O 1
ATOM 1561 N N . ALA A 1 215 ? -11.505 -2.066 4.961 1.00 90.94 215 ALA A N 1
ATOM 1562 C CA . ALA A 1 215 ? -12.924 -2.399 5.004 1.00 90.94 215 ALA A CA 1
ATOM 1563 C C . ALA A 1 215 ? -13.254 -3.478 6.057 1.00 90.94 215 ALA A C 1
ATOM 1565 O O . ALA A 1 215 ? -12.461 -4.376 6.344 1.00 90.94 215 ALA A O 1
ATOM 1566 N N . ARG A 1 216 ? -14.454 -3.389 6.653 1.00 83.62 216 ARG A N 1
ATOM 1567 C CA . ARG A 1 216 ? -14.870 -4.182 7.834 1.00 83.62 216 ARG A CA 1
ATOM 1568 C C . ARG A 1 216 ? -14.897 -5.699 7.615 1.00 83.62 216 ARG A C 1
ATOM 1570 O O . ARG A 1 216 ? -14.894 -6.439 8.594 1.00 83.62 216 ARG A O 1
ATOM 1577 N N . ASP A 1 217 ? -15.000 -6.143 6.371 1.00 88.25 217 ASP A N 1
ATOM 1578 C CA . ASP A 1 217 ? -15.042 -7.546 5.951 1.00 88.25 217 ASP A CA 1
ATOM 1579 C C . ASP A 1 217 ? -13.652 -8.199 5.895 1.00 88.25 217 ASP A C 1
ATOM 1581 O O . ASP A 1 217 ? -13.544 -9.419 5.759 1.00 88.25 217 ASP A O 1
ATOM 1585 N N . ARG A 1 218 ? -12.580 -7.411 6.035 1.00 92.50 218 ARG A N 1
ATOM 1586 C CA . ARG A 1 218 ? -11.205 -7.911 6.034 1.00 92.50 218 ARG A CA 1
ATOM 1587 C C . ARG A 1 218 ? -10.788 -8.489 7.391 1.00 92.50 218 ARG A C 1
ATOM 1589 O O . ARG A 1 218 ? -11.278 -8.046 8.431 1.00 92.50 218 ARG A O 1
ATOM 1596 N N . PRO A 1 219 ? -9.856 -9.464 7.413 1.00 93.25 219 PRO A N 1
ATOM 1597 C CA . PRO A 1 219 ? -9.325 -10.006 8.661 1.00 93.25 219 PRO A CA 1
ATOM 1598 C C . PRO A 1 219 ? -8.668 -8.923 9.537 1.00 93.25 219 PRO A C 1
ATOM 1600 O O . PRO A 1 219 ? -7.949 -8.080 8.994 1.00 93.25 219 PRO A O 1
ATOM 1603 N N . PRO A 1 220 ? -8.799 -8.981 10.880 1.00 92.81 220 PRO A N 1
ATOM 1604 C CA . PRO A 1 220 ? -8.251 -7.959 11.780 1.00 92.81 220 PRO A CA 1
ATOM 1605 C C . PRO A 1 220 ? -6.748 -7.700 11.611 1.00 92.81 220 PRO A C 1
ATOM 1607 O O . PRO A 1 220 ? -6.309 -6.559 11.667 1.00 92.81 220 PRO A O 1
ATOM 1610 N N . ARG A 1 221 ? -5.958 -8.744 11.334 1.00 93.88 221 ARG A N 1
ATOM 1611 C CA . ARG A 1 221 ? -4.510 -8.634 11.081 1.00 93.88 221 ARG A CA 1
ATOM 1612 C C . ARG A 1 221 ? -4.166 -7.832 9.817 1.00 93.88 221 ARG A C 1
ATOM 1614 O O . ARG A 1 221 ? -3.202 -7.074 9.807 1.00 93.88 221 ARG A O 1
ATOM 1621 N N . VAL A 1 222 ? -4.990 -7.955 8.772 1.00 95.81 222 VAL A N 1
ATOM 1622 C CA . VAL A 1 222 ? -4.844 -7.192 7.523 1.00 95.81 222 VAL A CA 1
ATOM 1623 C C . VAL A 1 222 ? -5.236 -5.739 7.765 1.00 95.81 222 VAL A C 1
ATOM 1625 O O . VAL A 1 222 ? -4.494 -4.840 7.386 1.00 95.81 222 VAL A O 1
ATOM 1628 N N . GLN A 1 223 ? -6.351 -5.514 8.465 1.00 94.75 223 GLN A N 1
ATOM 1629 C CA . GLN A 1 223 ? -6.795 -4.179 8.873 1.00 94.75 223 GLN A CA 1
ATOM 1630 C C . GLN A 1 223 ? -5.744 -3.462 9.726 1.00 94.75 223 GLN A C 1
ATOM 1632 O O . GLN A 1 223 ? -5.485 -2.286 9.499 1.00 94.75 223 GLN A O 1
ATOM 1637 N N . ALA A 1 224 ? -5.107 -4.161 10.669 1.00 94.19 224 ALA A N 1
ATOM 1638 C CA . ALA A 1 224 ? -4.051 -3.600 11.506 1.00 94.19 224 ALA A CA 1
ATOM 1639 C C . ALA A 1 224 ? -2.816 -3.199 10.689 1.00 94.19 224 ALA A C 1
ATOM 1641 O O . ALA A 1 224 ? -2.321 -2.082 10.832 1.00 94.19 224 ALA A O 1
ATOM 1642 N N . ALA A 1 225 ? -2.355 -4.069 9.785 1.00 96.50 225 ALA A N 1
ATOM 1643 C CA . ALA A 1 225 ? -1.239 -3.757 8.896 1.00 96.50 225 ALA A CA 1
ATOM 1644 C C . ALA A 1 225 ? -1.558 -2.579 7.956 1.00 96.50 225 ALA A C 1
ATOM 1646 O O . ALA A 1 225 ? -0.721 -1.701 7.755 1.00 96.50 225 ALA A O 1
ATOM 1647 N N . ALA A 1 226 ? -2.777 -2.533 7.415 1.00 97.12 226 ALA A N 1
ATOM 1648 C CA . ALA A 1 226 ? -3.259 -1.440 6.579 1.00 97.12 226 ALA A CA 1
ATOM 1649 C C . ALA A 1 226 ? -3.371 -0.116 7.358 1.00 97.12 226 ALA A C 1
ATOM 1651 O O . ALA A 1 226 ? -2.943 0.924 6.865 1.00 97.12 226 ALA A O 1
ATOM 1652 N N . ALA A 1 227 ? -3.893 -0.144 8.587 1.00 96.44 227 ALA A N 1
ATOM 1653 C CA . ALA A 1 227 ? -4.000 1.041 9.435 1.00 96.44 227 ALA A CA 1
ATOM 1654 C C . ALA A 1 227 ? -2.615 1.594 9.799 1.00 96.44 227 ALA A C 1
ATOM 1656 O O . ALA A 1 227 ? -2.407 2.801 9.712 1.00 96.44 227 ALA A O 1
ATOM 1657 N N . LYS A 1 228 ? -1.651 0.716 10.118 1.00 95.88 228 LYS A N 1
ATOM 1658 C CA . LYS A 1 228 ? -0.250 1.101 10.356 1.00 95.88 228 LYS A CA 1
ATOM 1659 C C . LYS A 1 228 ? 0.373 1.760 9.121 1.00 95.88 228 LYS A C 1
ATOM 1661 O O . LYS A 1 228 ? 0.984 2.814 9.242 1.00 95.88 228 LYS A O 1
ATOM 1666 N N . LEU A 1 229 ? 0.190 1.171 7.935 1.00 96.00 229 LEU A N 1
ATOM 1667 C CA . LEU A 1 229 ? 0.669 1.751 6.675 1.00 96.00 229 LEU A CA 1
ATOM 1668 C C . LEU A 1 229 ? 0.091 3.151 6.442 1.00 96.00 229 LEU A C 1
ATOM 1670 O O . LEU A 1 229 ? 0.837 4.079 6.141 1.00 96.00 229 LEU A O 1
ATOM 1674 N N . LEU A 1 230 ? -1.226 3.303 6.611 1.00 96.00 230 LEU A N 1
ATOM 1675 C CA . LEU A 1 230 ? -1.904 4.584 6.437 1.00 96.00 230 LEU A CA 1
ATOM 1676 C C . LEU A 1 230 ? -1.368 5.643 7.408 1.00 96.00 230 LEU A C 1
ATOM 1678 O O . LEU A 1 230 ? -1.084 6.757 6.983 1.00 96.00 230 LEU A O 1
ATOM 1682 N N . ALA A 1 231 ? -1.215 5.296 8.687 1.00 93.81 231 ALA A N 1
ATOM 1683 C CA . ALA A 1 231 ? -0.706 6.210 9.704 1.00 93.81 231 ALA A CA 1
ATOM 1684 C C . ALA A 1 231 ? 0.733 6.652 9.416 1.00 93.81 231 ALA A C 1
ATOM 1686 O O . ALA A 1 231 ? 1.026 7.843 9.473 1.00 93.81 231 ALA A O 1
ATOM 1687 N N . ASN A 1 232 ? 1.604 5.715 9.032 1.00 92.44 232 ASN A N 1
ATOM 1688 C CA . ASN A 1 232 ? 2.993 6.023 8.695 1.00 92.44 232 ASN A CA 1
ATOM 1689 C C . ASN A 1 232 ? 3.091 6.922 7.456 1.00 92.44 232 ASN A C 1
ATOM 1691 O O . ASN A 1 232 ? 3.873 7.863 7.452 1.00 92.44 232 ASN A O 1
ATOM 1695 N N . MET A 1 233 ? 2.266 6.688 6.430 1.00 91.44 233 MET A N 1
ATOM 1696 C CA . MET A 1 233 ? 2.192 7.585 5.271 1.00 91.44 233 MET A CA 1
ATOM 1697 C C . MET A 1 233 ? 1.676 8.971 5.670 1.00 91.44 233 MET A C 1
ATOM 1699 O O . MET A 1 233 ? 2.290 9.973 5.323 1.00 91.44 233 MET A O 1
ATOM 1703 N N . ALA A 1 234 ? 0.579 9.039 6.429 1.00 91.56 234 ALA A N 1
ATOM 1704 C CA . ALA A 1 234 ? -0.037 10.300 6.845 1.00 91.56 234 ALA A CA 1
ATOM 1705 C C . ALA A 1 234 ? 0.873 11.155 7.742 1.00 91.56 234 ALA A C 1
ATOM 1707 O O . ALA A 1 234 ? 0.692 12.365 7.819 1.00 91.56 234 ALA A O 1
ATOM 1708 N N . TYR A 1 235 ? 1.865 10.545 8.393 1.00 88.94 235 TYR A N 1
ATOM 1709 C CA . TYR A 1 235 ? 2.838 11.253 9.218 1.00 88.94 235 TYR A CA 1
ATOM 1710 C C . TYR A 1 235 ? 3.722 12.224 8.417 1.00 88.94 235 TYR A C 1
ATOM 1712 O O . TYR A 1 235 ? 4.142 13.252 8.949 1.00 88.94 235 TYR A O 1
ATOM 1720 N N . TYR A 1 236 ? 3.993 11.939 7.139 1.00 86.19 236 TYR A N 1
ATOM 1721 C CA . TYR A 1 236 ? 4.934 12.720 6.336 1.00 86.19 236 TYR A CA 1
ATOM 1722 C C . TYR A 1 236 ? 4.237 13.583 5.277 1.00 86.19 236 TYR A C 1
ATOM 1724 O O . TYR A 1 236 ? 3.400 13.118 4.501 1.00 86.19 236 TYR A O 1
ATOM 1732 N N . GLN A 1 237 ? 4.667 14.848 5.184 1.00 85.88 237 GLN A N 1
ATOM 1733 C CA . GLN A 1 237 ? 4.088 15.857 4.287 1.00 85.88 237 GLN A CA 1
ATOM 1734 C C . GLN A 1 237 ? 3.943 15.404 2.816 1.00 85.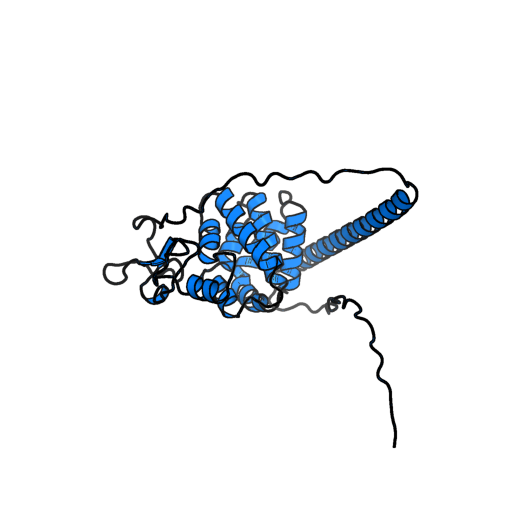88 237 GLN A C 1
ATOM 1736 O O . GLN A 1 237 ? 2.878 15.660 2.248 1.00 85.88 237 GLN A O 1
ATOM 1741 N N . PRO A 1 238 ? 4.919 14.704 2.191 1.00 86.75 238 PRO A N 1
ATOM 1742 C CA . PRO A 1 238 ? 4.815 14.306 0.785 1.00 86.75 238 PRO A CA 1
ATOM 1743 C C . PRO A 1 238 ? 3.602 13.427 0.454 1.00 86.75 238 PRO A C 1
ATOM 1745 O O . PRO A 1 238 ? 3.135 13.443 -0.684 1.00 86.75 238 PRO A O 1
ATOM 1748 N N . TYR A 1 239 ? 3.068 12.681 1.425 1.00 88.75 239 TYR A N 1
ATOM 1749 C CA . TYR A 1 239 ? 1.911 11.810 1.217 1.00 88.75 239 TYR A CA 1
ATOM 1750 C C . TYR A 1 239 ? 0.575 12.533 1.392 1.00 88.75 239 TYR A C 1
ATOM 1752 O O . TYR A 1 239 ? -0.435 12.026 0.907 1.00 88.75 239 TYR A O 1
ATOM 1760 N N . LEU A 1 240 ? 0.539 13.705 2.036 1.00 88.19 240 LEU A N 1
ATOM 1761 C CA . LEU A 1 240 ? -0.719 14.368 2.400 1.00 88.19 240 LEU A CA 1
ATOM 1762 C C . LEU A 1 240 ? -1.582 14.701 1.180 1.00 88.19 240 LEU A C 1
ATOM 1764 O O . LEU A 1 240 ? -2.777 14.423 1.194 1.00 88.19 240 LEU A O 1
ATOM 1768 N N . GLN A 1 241 ? -0.990 15.231 0.103 1.00 88.56 241 GLN A N 1
ATOM 1769 C CA . GLN A 1 241 ? -1.752 15.550 -1.109 1.00 88.56 241 GLN A CA 1
ATOM 1770 C C . GLN A 1 241 ? -2.304 14.284 -1.801 1.00 88.56 241 GLN A C 1
ATOM 1772 O O . GLN A 1 241 ? -3.511 14.222 -2.017 1.00 88.56 241 GLN A O 1
ATOM 1777 N N . PRO A 1 242 ? -1.505 13.237 -2.085 1.00 90.62 242 PRO A N 1
ATOM 1778 C CA . PRO A 1 242 ? -2.041 11.976 -2.607 1.00 90.62 242 PRO A CA 1
ATOM 1779 C C . PRO A 1 242 ? -3.097 11.312 -1.710 1.00 90.62 242 PRO A C 1
ATOM 1781 O O . PRO A 1 242 ? -4.054 10.724 -2.214 1.00 90.62 242 PRO A O 1
ATOM 1784 N N . LEU A 1 243 ? -2.943 11.397 -0.386 1.00 91.50 243 LEU A N 1
ATOM 1785 C CA . LEU A 1 243 ? -3.938 10.897 0.565 1.00 91.50 243 LEU A CA 1
ATOM 1786 C C . LEU A 1 243 ? -5.237 11.713 0.498 1.00 91.50 243 LEU A C 1
ATOM 1788 O O . LEU A 1 243 ? -6.321 11.127 0.520 1.00 91.50 243 LEU A O 1
ATOM 1792 N N . ALA A 1 244 ? -5.141 13.037 0.351 1.00 90.00 244 ALA A N 1
ATOM 1793 C CA . ALA A 1 244 ? -6.286 13.917 0.131 1.00 90.00 244 ALA A CA 1
ATOM 1794 C C . ALA A 1 244 ? -6.988 13.618 -1.206 1.00 90.00 244 ALA A C 1
ATOM 1796 O O . ALA A 1 244 ? -8.216 13.534 -1.250 1.00 90.00 244 ALA A O 1
ATOM 1797 N N . ASP A 1 245 ? -6.234 13.357 -2.275 1.00 91.00 245 ASP A N 1
ATOM 1798 C CA . ASP A 1 245 ? -6.789 12.952 -3.572 1.00 91.00 245 ASP A CA 1
ATOM 1799 C C . ASP A 1 245 ? -7.522 11.596 -3.471 1.00 91.00 245 ASP A C 1
ATOM 1801 O O . ASP A 1 245 ? -8.548 11.373 -4.117 1.00 91.00 245 ASP A O 1
ATOM 1805 N N . ALA A 1 246 ? -7.042 10.697 -2.604 1.00 92.50 246 ALA A N 1
ATOM 1806 C CA . ALA A 1 246 ? -7.642 9.391 -2.328 1.00 92.50 246 ALA A CA 1
ATOM 1807 C C . ALA A 1 246 ? -8.676 9.396 -1.182 1.00 92.50 246 ALA A C 1
ATOM 1809 O O . ALA A 1 246 ? -9.171 8.334 -0.784 1.00 92.50 246 ALA A O 1
ATOM 1810 N N . ARG A 1 247 ? -9.052 10.571 -0.658 1.00 91.31 247 ARG A N 1
ATOM 1811 C CA . ARG A 1 247 ? -9.905 10.728 0.534 1.00 91.31 247 ARG A CA 1
ATOM 1812 C C . ARG A 1 247 ? -11.211 9.936 0.453 1.00 91.31 247 ARG A C 1
ATOM 1814 O O . ARG A 1 247 ? -11.580 9.263 1.417 1.00 91.31 247 ARG A O 1
ATOM 1821 N N . GLY A 1 248 ? -11.873 9.944 -0.707 1.00 90.44 248 GLY A N 1
ATOM 1822 C CA . GLY A 1 248 ? -13.127 9.211 -0.929 1.00 90.44 248 GLY A CA 1
ATOM 1823 C C . GLY A 1 248 ? -12.999 7.687 -0.796 1.00 90.44 248 GLY A C 1
ATOM 1824 O O . GLY A 1 248 ? -13.965 7.020 -0.426 1.00 90.44 248 GLY A O 1
ATOM 1825 N N . ALA A 1 249 ? -11.809 7.131 -1.045 1.00 92.38 249 ALA A N 1
ATOM 1826 C CA . ALA A 1 249 ? -11.530 5.708 -0.866 1.00 92.38 249 ALA A CA 1
ATOM 1827 C C . ALA A 1 249 ? -11.104 5.360 0.571 1.00 92.38 249 ALA A C 1
ATOM 1829 O O . ALA A 1 249 ? -11.294 4.224 0.997 1.00 92.38 249 ALA A O 1
ATOM 1830 N N . LEU A 1 250 ? -10.547 6.318 1.319 1.00 93.88 250 LEU A N 1
ATOM 1831 C CA . LEU A 1 250 ? -9.911 6.077 2.617 1.00 93.88 250 LEU A CA 1
ATOM 1832 C C . LEU A 1 250 ? -10.810 6.405 3.812 1.00 93.88 250 LEU A C 1
ATOM 1834 O O . LEU A 1 250 ? -10.897 5.612 4.745 1.00 93.88 250 LEU A O 1
ATOM 1838 N N . VAL A 1 251 ? -11.507 7.543 3.811 1.00 92.12 251 VAL A N 1
ATOM 1839 C CA . VAL A 1 251 ? -12.155 8.054 5.036 1.00 92.12 251 VAL A CA 1
ATOM 1840 C C . VAL A 1 251 ? -13.228 7.102 5.559 1.00 92.12 251 VAL A C 1
ATOM 1842 O O . VAL A 1 251 ? -13.210 6.714 6.727 1.00 92.12 251 VAL A O 1
ATOM 1845 N N . ARG A 1 252 ? -14.150 6.675 4.691 1.00 91.62 252 ARG A N 1
ATOM 1846 C CA . ARG A 1 252 ? -15.264 5.803 5.084 1.00 91.62 252 ARG A CA 1
ATOM 1847 C C . ARG A 1 252 ? -14.804 4.461 5.679 1.00 91.62 252 ARG A C 1
ATOM 1849 O O . ARG A 1 252 ? -15.310 4.117 6.751 1.00 91.62 252 ARG A O 1
ATOM 1856 N N . PRO A 1 253 ? -13.905 3.678 5.047 1.00 93.25 253 PRO A N 1
ATOM 1857 C CA . PRO A 1 253 ? -13.433 2.432 5.649 1.00 93.25 253 PRO A CA 1
ATOM 1858 C C . PRO A 1 253 ? -12.623 2.664 6.932 1.00 93.25 253 PRO A C 1
ATOM 1860 O O . PRO A 1 253 ? -12.808 1.904 7.882 1.00 93.25 253 PRO A O 1
ATOM 1863 N N . THR A 1 254 ? -11.828 3.734 7.030 1.00 94.06 254 THR A N 1
ATOM 1864 C CA . THR A 1 254 ? -11.068 4.047 8.255 1.00 94.06 254 THR A CA 1
ATOM 1865 C C . THR A 1 254 ? -11.990 4.379 9.434 1.00 94.06 254 THR A C 1
ATOM 1867 O O . THR A 1 254 ? -11.843 3.810 10.515 1.00 94.06 254 THR A O 1
ATOM 1870 N N . VAL A 1 255 ? -13.026 5.198 9.227 1.00 91.56 255 VAL A N 1
ATOM 1871 C CA . VAL A 1 255 ? -14.058 5.468 10.251 1.00 91.56 255 VAL A CA 1
ATOM 1872 C C . VAL A 1 255 ? -14.808 4.191 10.639 1.00 91.56 255 VAL A C 1
ATOM 1874 O O . VAL A 1 255 ? -15.092 3.938 11.812 1.00 91.56 255 VAL A O 1
ATOM 1877 N N . ALA A 1 256 ? -15.134 3.350 9.658 1.00 89.06 256 ALA A N 1
ATOM 1878 C CA . ALA A 1 256 ? -15.817 2.085 9.899 1.00 89.06 256 ALA A CA 1
ATOM 1879 C C . ALA A 1 256 ? -14.971 1.113 10.745 1.00 89.06 256 ALA A C 1
ATOM 1881 O O . ALA A 1 256 ? -15.525 0.364 11.559 1.00 89.06 256 ALA A O 1
ATOM 1882 N N . LEU A 1 257 ? -13.647 1.146 10.574 1.00 90.69 257 LEU A N 1
ATOM 1883 C CA . LEU A 1 257 ? -12.678 0.409 11.377 1.00 90.69 257 LEU A CA 1
ATOM 1884 C C . LEU A 1 257 ? -12.619 0.942 12.817 1.00 90.69 257 LEU A C 1
ATOM 1886 O O . LEU A 1 257 ? -12.648 0.128 13.744 1.00 90.69 257 LEU A O 1
ATOM 1890 N N . LEU A 1 258 ? -12.636 2.266 13.024 1.00 89.19 258 LEU A N 1
ATOM 1891 C CA . LEU A 1 258 ? -12.680 2.881 14.362 1.00 89.19 258 LEU A CA 1
ATOM 1892 C C . LEU A 1 258 ? -13.908 2.444 15.167 1.00 89.19 258 LEU A C 1
ATOM 1894 O O . LEU A 1 258 ? -13.801 2.069 16.333 1.00 89.19 258 LEU A O 1
ATOM 1898 N N . ARG A 1 259 ? -15.079 2.432 14.524 1.00 85.69 259 ARG A N 1
ATOM 1899 C CA . ARG A 1 259 ? -16.363 2.084 15.158 1.00 85.69 259 ARG A CA 1
ATOM 1900 C C . ARG A 1 259 ? -16.554 0.578 15.386 1.00 85.69 259 ARG A C 1
ATOM 1902 O O . ARG A 1 259 ? -17.542 0.159 15.987 1.00 85.69 259 ARG A O 1
ATOM 1909 N N . SER A 1 260 ? -15.669 -0.267 14.861 1.00 85.38 260 SER A N 1
ATOM 1910 C CA . SER A 1 260 ? -15.826 -1.720 14.921 1.00 85.38 260 SER A CA 1
ATOM 1911 C C . SER A 1 260 ? -15.268 -2.289 16.225 1.00 85.38 260 SER A C 1
ATOM 1913 O O . SER A 1 260 ? -14.067 -2.219 16.476 1.00 85.38 260 SER A O 1
ATOM 1915 N N . SER A 1 261 ? -16.122 -2.954 17.013 1.00 82.56 261 SER A N 1
ATOM 1916 C CA . SER A 1 261 ? -15.748 -3.638 18.264 1.00 82.56 261 SER A CA 1
ATOM 1917 C C . SER A 1 261 ? -14.706 -4.751 18.081 1.00 82.56 261 SER A C 1
ATOM 1919 O O . SER A 1 261 ? -13.997 -5.073 19.027 1.00 82.56 261 SER A O 1
ATOM 1921 N N . ARG A 1 262 ? -14.579 -5.295 16.863 1.00 82.44 262 ARG A N 1
ATOM 1922 C CA . ARG A 1 262 ? -13.642 -6.375 16.500 1.00 82.44 262 ARG A CA 1
ATOM 1923 C C . ARG A 1 262 ? -12.235 -5.892 16.134 1.00 82.44 262 ARG A C 1
ATOM 1925 O O . ARG A 1 262 ? -11.341 -6.715 15.967 1.00 82.44 262 ARG A O 1
ATOM 1932 N N . THR A 1 263 ? -12.049 -4.586 15.964 1.00 83.69 263 THR A N 1
ATOM 1933 C CA . THR A 1 263 ? -10.756 -3.995 15.603 1.00 83.69 263 THR A CA 1
ATOM 1934 C C . THR A 1 263 ? -9.802 -4.024 16.793 1.00 83.69 263 THR A C 1
ATOM 1936 O O . THR A 1 263 ? -10.200 -3.682 17.907 1.00 83.69 263 THR A O 1
ATOM 1939 N N . GLN A 1 264 ? -8.545 -4.397 16.545 1.00 86.56 264 GLN A N 1
ATOM 1940 C CA . GLN A 1 264 ? -7.482 -4.367 17.552 1.00 86.56 264 GLN A CA 1
ATOM 1941 C C . GLN A 1 264 ? -7.230 -2.930 18.057 1.00 86.56 264 GLN A C 1
ATOM 1943 O O . GLN A 1 264 ? -7.330 -2.001 17.252 1.00 86.56 264 GLN A O 1
ATOM 1948 N N . PRO A 1 265 ? -6.894 -2.730 19.348 1.00 87.56 265 PRO A N 1
ATOM 1949 C CA . PRO A 1 265 ? -6.652 -1.400 19.917 1.00 87.56 265 PRO A CA 1
ATOM 1950 C C . PRO A 1 265 ? -5.632 -0.578 19.121 1.00 87.56 265 PRO A C 1
ATOM 1952 O O . PRO A 1 265 ? -5.971 0.509 18.659 1.00 87.56 265 PRO A O 1
ATOM 1955 N N . ASP A 1 266 ? -4.458 -1.145 18.837 1.00 87.50 266 ASP A N 1
ATOM 1956 C CA . ASP A 1 266 ? -3.396 -0.474 18.077 1.00 87.50 266 ASP A CA 1
ATOM 1957 C C . ASP A 1 266 ? -3.883 -0.022 16.699 1.00 87.50 266 ASP A C 1
ATOM 1959 O O . ASP A 1 266 ? -3.645 1.104 16.279 1.00 87.50 266 ASP A O 1
ATOM 1963 N N . ALA A 1 267 ? -4.643 -0.869 15.999 1.00 89.62 267 ALA A N 1
ATOM 1964 C CA . ALA A 1 267 ? -5.195 -0.528 14.693 1.00 89.62 267 ALA A CA 1
ATOM 1965 C C . ALA A 1 267 ? -6.186 0.647 14.767 1.00 89.62 267 ALA A C 1
ATOM 1967 O O . ALA A 1 267 ? -6.238 1.455 13.840 1.00 89.62 267 ALA A O 1
ATOM 1968 N N . ARG A 1 268 ? -6.954 0.769 15.862 1.00 90.88 268 ARG A N 1
ATOM 1969 C CA . ARG A 1 268 ? -7.827 1.931 16.084 1.00 90.88 268 ARG A CA 1
ATOM 1970 C C . ARG A 1 268 ? -7.021 3.197 16.338 1.00 90.88 268 ARG A C 1
ATOM 1972 O O . ARG A 1 268 ? -7.355 4.225 15.764 1.00 90.88 268 ARG A O 1
ATOM 1979 N N . VAL A 1 269 ? -5.966 3.119 17.145 1.00 92.12 269 VAL A N 1
ATOM 1980 C CA . VAL A 1 269 ? -5.065 4.254 17.389 1.00 92.12 269 VAL A CA 1
ATOM 1981 C C . VAL A 1 269 ? -4.442 4.729 16.077 1.00 92.12 269 VAL A C 1
ATOM 1983 O O . VAL A 1 269 ? -4.551 5.905 15.738 1.00 92.12 269 VAL A O 1
ATOM 1986 N N . GLN A 1 270 ? -3.882 3.814 15.281 1.00 93.69 270 GLN A N 1
ATOM 1987 C CA . GLN A 1 270 ? -3.273 4.154 13.990 1.00 93.69 270 GLN A CA 1
ATOM 1988 C C . GLN A 1 270 ? -4.288 4.776 13.019 1.00 93.69 270 GLN A C 1
ATOM 1990 O O . GLN A 1 270 ? -4.007 5.783 12.376 1.00 93.69 270 GLN A O 1
ATOM 1995 N N . ALA A 1 271 ? -5.501 4.227 12.947 1.00 92.75 271 ALA A N 1
ATOM 1996 C CA . ALA A 1 271 ? -6.567 4.785 12.122 1.00 92.75 271 ALA A CA 1
ATOM 1997 C C . ALA A 1 271 ? -7.029 6.179 12.582 1.00 92.75 271 ALA A C 1
ATOM 1999 O O . ALA A 1 271 ? -7.338 7.021 11.739 1.00 92.75 271 ALA A O 1
ATOM 2000 N N . ALA A 1 272 ? -7.074 6.431 13.894 1.00 92.44 272 ALA A N 1
ATOM 2001 C CA . ALA A 1 272 ? -7.438 7.731 14.450 1.00 92.44 272 ALA A CA 1
ATOM 2002 C C . ALA A 1 272 ? -6.366 8.779 14.124 1.00 92.44 272 ALA A C 1
ATOM 2004 O O . ALA A 1 272 ? -6.695 9.801 13.527 1.00 92.44 272 ALA A O 1
ATOM 2005 N N . ARG A 1 273 ? -5.091 8.462 14.396 1.00 90.38 273 ARG A N 1
ATOM 2006 C CA . ARG A 1 273 ? -3.934 9.308 14.055 1.00 90.38 273 ARG A CA 1
ATOM 2007 C C . ARG A 1 273 ? -3.905 9.641 12.561 1.00 90.38 273 ARG A C 1
ATOM 2009 O O . ARG A 1 273 ? -3.750 10.795 12.177 1.00 90.38 273 ARG A O 1
ATOM 2016 N N . ALA A 1 274 ? -4.120 8.640 11.706 1.00 91.88 274 ALA A N 1
ATOM 2017 C CA . ALA A 1 274 ? -4.190 8.845 10.264 1.00 91.88 274 ALA A CA 1
ATOM 2018 C C . ALA A 1 274 ? -5.301 9.824 9.857 1.00 91.88 274 ALA A C 1
ATOM 2020 O O . ALA A 1 274 ? -5.068 10.704 9.036 1.00 91.88 274 ALA A O 1
ATOM 2021 N N . LEU A 1 275 ? -6.513 9.674 10.406 1.00 91.31 275 LEU A N 1
ATOM 2022 C CA . LEU A 1 275 ? -7.618 10.584 10.101 1.00 91.31 275 LEU A CA 1
ATOM 2023 C C . LEU A 1 275 ? -7.330 12.006 10.580 1.00 91.31 275 LEU A C 1
ATOM 2025 O O . LEU A 1 275 ? -7.609 12.931 9.828 1.00 91.31 275 LEU A O 1
ATOM 2029 N N . ALA A 1 276 ? -6.748 12.172 11.770 1.00 87.62 276 ALA A N 1
ATOM 2030 C CA . ALA A 1 276 ? -6.385 13.480 12.307 1.00 87.62 276 ALA A CA 1
ATOM 2031 C C . ALA A 1 276 ? -5.356 14.211 11.428 1.00 87.62 276 ALA A C 1
ATOM 2033 O O . ALA A 1 276 ? -5.482 15.410 11.209 1.00 87.62 276 ALA A O 1
ATOM 2034 N N . LEU A 1 277 ? -4.375 13.489 10.877 1.00 85.31 277 LEU A N 1
ATOM 2035 C CA . LEU A 1 277 ? -3.335 14.052 10.004 1.00 85.31 277 LEU A CA 1
ATOM 2036 C C . LEU A 1 277 ? -3.809 14.336 8.569 1.00 85.31 277 LEU A C 1
ATOM 2038 O O . LEU A 1 277 ? -3.185 15.115 7.856 1.00 85.31 277 LEU A O 1
ATOM 2042 N N . MET A 1 278 ? -4.894 13.692 8.129 1.00 83.12 278 MET A N 1
ATOM 2043 C CA . MET A 1 278 ? -5.511 13.921 6.814 1.00 83.12 278 MET A CA 1
ATOM 2044 C C . MET A 1 278 ? -6.589 15.024 6.825 1.00 83.12 278 MET A C 1
ATOM 2046 O O . MET A 1 278 ? -7.199 15.275 5.780 1.00 83.12 278 MET A O 1
ATOM 2050 N N . MET A 1 279 ? -6.879 15.618 7.987 1.00 76.50 279 MET A N 1
ATOM 2051 C CA . MET A 1 279 ? -7.825 16.728 8.166 1.00 76.50 279 MET A CA 1
ATOM 2052 C C . MET A 1 279 ? -7.136 18.084 8.044 1.00 76.50 279 MET A C 1
ATOM 2054 O O . MET A 1 279 ? -7.794 18.986 7.478 1.00 76.50 279 MET A O 1
#

InterPro domains:
  IPR000306 FYVE zinc finger [PF01363] (89-153)
  IPR000306 FYVE zinc finger [SM00064] (85-154)
  IPR011011 Zinc finger, FYVE/PHD-type [SSF57903] (86-152)
  IPR011989 Armadillo-like helical [G3DSA:1.25.10.10] (153-279)
  IPR013083 Zinc finger, RING/FYVE/PHD-type [G3DSA:3.30.40.10] (81-152)
  IPR016024 Armadillo-type fold [SSF48371] (164-277)
  IPR017455 Zinc finger, FYVE-related [PS50178] (93-153)
  IPR052113 FYVE-type Zinc Finger Domain-Containing Protein [PTHR39490] (89-178)

Radius of gyration: 23.53 Å; chains: 1; bounding box: 58×67×75 Å

Foldseek 3Di:
DDDDDDDDDDDDDDDDDDDDDDDDDDPPDPADPVLVVLLVVLLVVVVVVVVVVVVVVVVVVVVVVVDDDDDDDDDDPDPDDDPLPPQDQADDPVRCQAALQQRHGDDPVQDWDAASPQNYTHGCVQFVFWDADVSNPRPDTDIHGPLVVVCVVLVPPDRLSNLLVLLVDPDLVSVLVSLQRLLVSLQPCPPSPDLSNLVSCLSSVVLLSLLVQLAPPHDQSSVQSSLSNLLSLLVDPSSLVSNLVSVVSHVVSLSVLLPDPNHDSNSNNSSSNSVVSND

pLDDT: mean 80.21, std 21.64, range [28.72, 97.88]

Sequence (279 aa):
PSGSAGTVGGGGASGYHLPASNGGAHPGSDLTAADLAAIAAIEQADARDEEEGRRRARERDVSAASSVGGGGSAEDDGLDGDGEPRAHEWVSNKEATACFLTGAKFTLTNRRHHCRYCGQCFTAAASAHKLPIPALGFSEPVRVCEVCHAQLEAGDPVCISKEVSRMRDKDAAAQEKGCRALADWAAFDPQFAAAQLVASLARLRTFERLGELLARDRPPRVQAAAAKLLANMAYYQPYLQPLADARGALVRPTVALLRSSRTQPDARVQAARALALMM

Secondary structure (DSSP, 8-state):
----------------PPPPPP----TT-S--HHHHHHHHHHHHHHHHHHHHHHHHHHHHHHHHTT------PPP--------------PPPTTT--B-TTT-PBP-SSS--EE-TTT--EE-SGGG-EEEEEGGGTEEEEEEE-HHHHHHHHHT-SS-HHHHHHHHTSS-HHHHHHHHHHHHHHHHT-SS---HHHHHHHHHTTHHHHHHHHHSTTS-HHHHHHHHHHHHHHHHSHHHHHHHHHTHHHHHHHHHHHHT-TTS-HHHHHHHHHHHHHT-

Organism: Diacronema lutheri (NCBI:txid2081491)